Protein AF-A0A945N8D5-F1 (afdb_monomer)

pLDDT: mean 93.26, std 7.9, range [43.88, 98.88]

Nearest PDB structures (foldseek):
  5cwf-assembly4_D  TM=2.468E-01  e=4.484E+00  synthetic construct

Mean predicted aligned error: 4.13 Å

Secondary structure (DSSP, 8-state):
-HHHHHHHHHHT-S--HHHHHHHHH-TTT--TT---EEEEE----S-GGG-EEEEESS-TTTS--EEEETT-----GGGS--GGGSTTGGGSPPPGGGHHHHTS--HHHHHHHHHHHHHHSHHHHHHHHHHHHHHHHHHHHHHHHHHHHHHHHHHHTT-HHHHHHHHHHHHHHHHHHHHHHHHHHHHHHHHHHHHHT--PPPSSS----S-TTS--------

Radius of gyration: 19.06 Å; Cα contacts (8 Å, |Δi|>4): 274; chains: 1; bounding box: 50×37×54 Å

Structure (mmCIF, N/CA/C/O backbone):
data_AF-A0A945N8D5-F1
#
_entry.id   AF-A0A945N8D5-F1
#
loop_
_atom_site.group_PDB
_atom_site.id
_atom_site.type_symbol
_atom_site.label_atom_id
_atom_site.label_alt_id
_atom_site.label_comp_id
_atom_site.label_asym_id
_atom_site.label_entity_id
_atom_site.label_seq_id
_atom_site.pdbx_PDB_ins_code
_atom_site.Cartn_x
_atom_site.Cartn_y
_atom_site.Cartn_z
_atom_site.occupancy
_atom_site.B_iso_or_equiv
_atom_site.auth_seq_id
_atom_site.auth_comp_id
_atom_site.auth_asym_id
_atom_site.auth_atom_id
_atom_site.pdbx_PDB_model_num
ATOM 1 N N . PRO A 1 1 ? 4.638 20.944 -12.202 1.00 77.88 1 PRO A N 1
ATOM 2 C CA . PRO A 1 1 ? 3.661 19.841 -11.991 1.00 77.88 1 PRO A CA 1
ATOM 3 C C . PRO A 1 1 ? 2.838 19.966 -10.699 1.00 77.88 1 PRO A C 1
ATOM 5 O O . PRO A 1 1 ? 1.620 20.007 -10.785 1.00 77.88 1 PRO A O 1
ATOM 8 N N . ARG A 1 2 ? 3.475 20.071 -9.520 1.00 82.19 2 ARG A N 1
ATOM 9 C CA . ARG A 1 2 ? 2.759 20.106 -8.226 1.00 82.19 2 ARG A CA 1
ATOM 10 C C . ARG A 1 2 ? 1.808 21.300 -8.074 1.00 82.19 2 ARG A C 1
ATOM 12 O O . ARG A 1 2 ? 0.638 21.094 -7.797 1.00 82.19 2 ARG A O 1
ATOM 19 N N . SER A 1 3 ? 2.272 22.520 -8.347 1.00 87.19 3 SER A N 1
ATOM 20 C CA . SER A 1 3 ? 1.435 23.731 -8.289 1.00 87.19 3 SER A CA 1
ATOM 21 C C . SER A 1 3 ? 0.253 23.703 -9.266 1.00 87.19 3 SER A C 1
ATOM 23 O O . SER A 1 3 ? -0.825 24.187 -8.938 1.00 87.19 3 SER A O 1
ATOM 25 N N . ALA A 1 4 ? 0.436 23.107 -10.449 1.00 89.81 4 ALA A N 1
ATOM 26 C CA . ALA A 1 4 ? -0.640 22.911 -11.419 1.00 89.81 4 ALA A CA 1
ATOM 27 C C . ALA A 1 4 ? -1.687 21.912 -10.899 1.00 89.81 4 ALA A C 1
ATOM 29 O O . ALA A 1 4 ? -2.871 22.225 -10.909 1.00 89.81 4 ALA A O 1
ATOM 30 N N . MET A 1 5 ? -1.253 20.772 -10.347 1.00 90.69 5 MET A N 1
ATOM 31 C CA . MET A 1 5 ? -2.145 19.800 -9.704 1.00 90.69 5 MET A CA 1
ATOM 32 C C . MET A 1 5 ? -2.922 20.425 -8.535 1.00 90.69 5 MET A C 1
ATOM 34 O O . MET A 1 5 ? -4.120 20.209 -8.399 1.00 90.69 5 MET A O 1
ATOM 38 N N . GLU A 1 6 ? -2.270 21.235 -7.697 1.00 91.50 6 GLU A N 1
ATOM 39 C CA . GLU A 1 6 ? -2.952 21.951 -6.612 1.00 91.50 6 GLU A CA 1
ATOM 40 C C . GLU A 1 6 ? -4.026 22.913 -7.137 1.00 91.50 6 GLU A C 1
ATOM 42 O O . GLU A 1 6 ? -5.106 23.006 -6.552 1.00 91.50 6 GLU A O 1
ATOM 47 N N . ALA A 1 7 ? -3.758 23.619 -8.239 1.00 94.44 7 ALA A N 1
ATOM 48 C CA . ALA A 1 7 ? -4.735 24.496 -8.877 1.00 94.44 7 ALA A CA 1
ATOM 49 C C . ALA A 1 7 ? -5.909 23.706 -9.482 1.00 94.44 7 ALA A C 1
ATOM 51 O O . ALA A 1 7 ? -7.059 24.086 -9.267 1.00 94.44 7 ALA A O 1
ATOM 52 N N . GLU A 1 8 ? -5.633 22.588 -10.163 1.00 94.06 8 GLU A N 1
ATOM 53 C CA . GLU A 1 8 ? -6.647 21.662 -10.692 1.00 94.06 8 GLU A CA 1
ATOM 54 C C . GLU A 1 8 ? -7.554 21.135 -9.567 1.00 94.06 8 GLU A C 1
ATOM 56 O O . GLU A 1 8 ? -8.777 21.203 -9.673 1.00 94.06 8 GLU A O 1
ATOM 61 N N . LEU A 1 9 ? -6.968 20.691 -8.450 1.00 93.94 9 LEU A N 1
ATOM 62 C CA . LEU A 1 9 ? -7.703 20.202 -7.279 1.00 93.94 9 LEU A CA 1
ATOM 63 C C . LEU A 1 9 ? -8.569 21.286 -6.626 1.00 93.94 9 LEU A C 1
ATOM 65 O O . LEU A 1 9 ? -9.693 21.003 -6.212 1.00 93.94 9 LEU A O 1
ATOM 69 N N . ARG A 1 10 ? -8.073 22.528 -6.539 1.00 94.50 10 ARG A N 1
ATOM 70 C CA . ARG A 1 10 ? -8.860 23.665 -6.029 1.00 94.50 10 ARG A CA 1
ATOM 71 C C . ARG A 1 10 ? -10.027 24.002 -6.950 1.00 94.50 10 ARG A C 1
ATOM 73 O O . ARG A 1 10 ? -11.117 24.270 -6.457 1.00 94.50 10 ARG A O 1
ATOM 80 N N . ALA A 1 11 ? -9.807 23.980 -8.263 1.00 95.69 11 ALA A N 1
ATOM 81 C CA . ALA A 1 11 ? -10.846 24.250 -9.253 1.00 95.69 11 ALA A CA 1
ATOM 82 C C . ALA A 1 11 ? -11.914 23.143 -9.299 1.00 95.69 11 ALA A C 1
ATOM 84 O O . ALA A 1 11 ? -13.076 23.429 -9.566 1.00 95.69 11 ALA A O 1
ATOM 85 N N . ALA A 1 12 ? -11.535 21.898 -9.000 1.00 93.75 12 ALA A N 1
ATOM 86 C CA . ALA A 1 12 ? -12.434 20.748 -8.953 1.00 93.75 12 ALA A CA 1
ATOM 87 C C . ALA A 1 12 ? -13.235 20.627 -7.641 1.00 93.75 12 ALA A C 1
ATOM 89 O O . ALA A 1 12 ? -13.950 19.644 -7.458 1.00 93.75 12 ALA A O 1
ATOM 90 N N . ALA A 1 13 ? -13.114 21.577 -6.706 1.00 93.56 13 ALA A N 1
ATOM 91 C CA . ALA A 1 13 ? -13.857 21.527 -5.453 1.00 93.56 13 ALA A CA 1
ATOM 92 C C . ALA A 1 13 ? -15.379 21.708 -5.685 1.00 93.56 13 ALA A C 1
ATOM 94 O O . ALA A 1 13 ? -15.774 22.609 -6.427 1.00 93.56 13 ALA A O 1
ATOM 95 N N . PRO A 1 14 ? -16.249 20.926 -5.010 1.00 94.19 14 PRO A N 1
ATOM 96 C CA . PRO A 1 14 ? -15.930 19.873 -4.045 1.00 94.19 14 PRO A CA 1
ATOM 97 C C . PRO A 1 14 ? -15.433 18.583 -4.718 1.00 94.19 14 PRO A C 1
ATOM 99 O O . PRO A 1 14 ? -16.017 18.112 -5.688 1.00 94.19 14 PRO A O 1
ATOM 102 N N . ILE A 1 15 ? -14.387 17.978 -4.148 1.00 93.69 15 ILE A N 1
ATOM 103 C CA . ILE A 1 15 ? -13.793 16.729 -4.639 1.00 93.69 15 ILE A CA 1
ATOM 104 C C . ILE A 1 15 ? -14.182 15.547 -3.745 1.00 93.69 15 ILE A C 1
ATOM 106 O O . ILE A 1 15 ? -14.254 15.682 -2.521 1.00 93.69 15 ILE A O 1
ATOM 110 N N . ASP A 1 16 ? -14.417 14.383 -4.349 1.00 93.75 16 ASP A N 1
ATOM 111 C CA . ASP A 1 16 ? -14.650 13.141 -3.615 1.00 93.75 16 ASP A CA 1
ATOM 112 C C . ASP A 1 16 ? -13.348 12.360 -3.339 1.00 93.75 16 ASP A C 1
ATOM 114 O O . ASP A 1 16 ? -12.254 12.697 -3.806 1.00 93.75 16 ASP A O 1
ATOM 118 N N . LEU A 1 17 ? -13.461 11.288 -2.549 1.00 95.00 17 LEU A N 1
ATOM 119 C CA . LEU A 1 17 ? -12.327 10.435 -2.191 1.00 95.00 17 LEU A CA 1
ATOM 120 C C . LEU A 1 17 ? -11.653 9.806 -3.422 1.00 95.00 17 LEU A C 1
ATOM 122 O O . LEU A 1 17 ? -10.426 9.731 -3.481 1.00 95.00 17 LEU A O 1
ATOM 126 N N . ARG A 1 18 ? -12.441 9.359 -4.406 1.00 95.31 18 ARG A N 1
ATOM 127 C CA . ARG A 1 18 ? -11.931 8.658 -5.589 1.00 95.31 18 ARG A CA 1
ATOM 128 C C . ARG A 1 18 ? -11.116 9.603 -6.464 1.00 95.31 18 ARG A C 1
ATOM 130 O O . ARG A 1 18 ? -10.032 9.240 -6.915 1.00 95.31 18 ARG A O 1
ATOM 137 N N . ALA A 1 19 ? -11.610 10.817 -6.672 1.00 95.50 19 ALA A N 1
ATOM 138 C CA . ALA A 1 19 ? -10.920 11.857 -7.411 1.00 95.50 19 ALA A CA 1
ATOM 139 C C . ALA A 1 19 ? -9.632 12.295 -6.693 1.00 95.50 19 ALA A C 1
ATOM 141 O O . ALA A 1 19 ? -8.600 12.443 -7.349 1.00 95.50 19 ALA A O 1
ATOM 142 N N . MET A 1 20 ? -9.637 12.397 -5.358 1.00 96.62 20 MET A N 1
ATOM 143 C CA . MET A 1 20 ? -8.415 12.683 -4.596 1.00 96.62 20 MET A CA 1
ATOM 144 C C . MET A 1 20 ? -7.376 11.555 -4.713 1.00 96.62 20 MET A C 1
ATOM 146 O O . MET A 1 20 ? -6.206 11.818 -4.983 1.00 96.62 20 MET A O 1
ATOM 150 N N . MET A 1 21 ? -7.784 10.289 -4.576 1.00 97.31 21 MET A N 1
ATOM 151 C CA . MET A 1 21 ? -6.881 9.140 -4.754 1.00 97.31 21 MET A CA 1
ATOM 152 C C . MET A 1 21 ? -6.316 9.064 -6.174 1.00 97.31 21 MET A C 1
ATOM 154 O O . MET A 1 21 ? -5.128 8.785 -6.341 1.00 97.31 21 MET A O 1
ATOM 158 N N . LYS A 1 22 ? -7.123 9.391 -7.192 1.00 95.81 22 LYS A N 1
ATOM 159 C CA . LYS A 1 22 ? -6.661 9.509 -8.580 1.00 95.81 22 LYS A CA 1
ATOM 160 C C . LYS A 1 22 ? -5.603 10.604 -8.734 1.00 95.81 22 LYS A C 1
ATOM 162 O O . LYS A 1 22 ? -4.586 10.360 -9.372 1.00 95.81 22 LYS A O 1
ATOM 167 N N . ALA A 1 23 ? -5.808 11.774 -8.130 1.00 95.19 23 ALA A N 1
ATOM 168 C CA . ALA A 1 23 ? -4.837 12.864 -8.182 1.00 95.19 23 ALA A CA 1
ATOM 169 C C . ALA A 1 23 ? -3.513 12.491 -7.500 1.00 95.19 23 ALA A C 1
ATOM 171 O O . ALA A 1 23 ? -2.448 12.734 -8.058 1.00 95.19 23 ALA A O 1
ATOM 172 N N . VAL A 1 24 ? -3.564 11.831 -6.337 1.00 95.56 24 VAL A N 1
ATOM 173 C CA . VAL A 1 24 ? -2.357 11.345 -5.644 1.00 95.56 24 VAL A CA 1
ATOM 174 C C . VAL A 1 24 ? -1.648 10.240 -6.435 1.00 95.56 24 VAL A C 1
ATOM 176 O O . VAL A 1 24 ? -0.433 10.118 -6.327 1.00 95.56 24 VAL A O 1
ATOM 179 N N . ARG A 1 25 ? -2.365 9.442 -7.234 1.00 95.56 25 ARG A N 1
ATOM 180 C CA . ARG A 1 25 ? -1.815 8.400 -8.127 1.00 95.56 25 ARG A CA 1
ATOM 181 C C . ARG A 1 25 ? -1.259 8.952 -9.450 1.00 95.56 25 ARG A C 1
ATOM 183 O O . ARG A 1 25 ? -0.582 8.218 -10.163 1.00 95.56 25 ARG A O 1
ATOM 190 N N . ASP A 1 26 ? -1.520 10.215 -9.787 1.00 94.44 26 ASP A N 1
ATOM 191 C CA . ASP A 1 26 ? -1.187 10.788 -11.095 1.00 94.44 26 ASP A CA 1
ATOM 192 C C . ASP A 1 26 ? 0.335 10.734 -11.381 1.00 94.44 26 ASP A C 1
ATOM 194 O O . ASP A 1 26 ? 1.120 11.306 -10.611 1.00 94.44 26 ASP A O 1
ATOM 198 N N . PRO A 1 27 ? 0.779 10.111 -12.496 1.00 92.88 27 PRO A N 1
ATOM 199 C CA . PRO A 1 27 ? 2.197 9.981 -12.848 1.00 92.88 27 PRO A CA 1
ATOM 200 C C . PRO A 1 27 ? 2.971 11.305 -12.963 1.00 92.88 27 PRO A C 1
ATOM 202 O O . PRO A 1 27 ? 4.198 11.306 -12.846 1.00 92.88 27 PRO A O 1
ATOM 205 N N . ARG A 1 28 ? 2.287 12.449 -13.134 1.00 90.75 28 ARG A N 1
ATOM 206 C CA . ARG A 1 28 ? 2.908 13.788 -13.108 1.00 90.75 28 ARG A CA 1
ATOM 207 C C . ARG A 1 28 ? 3.559 14.100 -11.755 1.00 90.75 28 ARG A C 1
ATOM 209 O O . ARG A 1 28 ? 4.465 14.939 -11.690 1.00 90.75 28 ARG A O 1
ATOM 216 N N . ILE A 1 29 ? 3.092 13.470 -10.671 1.00 90.12 29 ILE A N 1
ATOM 217 C CA . ILE A 1 29 ? 3.576 13.690 -9.297 1.00 90.12 29 ILE A CA 1
ATOM 218 C C . ILE A 1 29 ? 3.934 12.403 -8.535 1.00 90.12 29 ILE A C 1
ATOM 220 O O . ILE A 1 29 ? 4.737 12.469 -7.600 1.00 90.12 29 ILE A O 1
ATOM 224 N N . ALA A 1 30 ? 3.382 11.252 -8.919 1.00 92.44 30 ALA A N 1
ATOM 225 C CA . ALA A 1 30 ? 3.674 9.945 -8.342 1.00 92.44 30 ALA A CA 1
ATOM 226 C C . ALA A 1 30 ? 4.871 9.310 -9.068 1.00 92.44 30 ALA A C 1
ATOM 228 O O . ALA A 1 30 ? 4.733 8.651 -10.098 1.00 92.44 30 ALA A O 1
ATOM 229 N N . LYS A 1 31 ? 6.070 9.550 -8.533 1.00 89.56 31 LYS A N 1
ATOM 230 C CA . LYS A 1 31 ? 7.358 9.135 -9.100 1.00 89.56 31 LYS A CA 1
ATOM 231 C C . LYS A 1 31 ? 8.117 8.251 -8.114 1.00 89.56 31 LYS A C 1
ATOM 233 O O . LYS A 1 31 ? 7.702 8.080 -6.971 1.00 89.56 31 LYS A O 1
ATOM 238 N N . ASP A 1 32 ? 9.277 7.747 -8.517 1.00 88.50 32 ASP A N 1
ATOM 239 C CA . ASP A 1 32 ? 10.144 6.956 -7.638 1.00 88.50 32 ASP A CA 1
ATOM 240 C C . ASP A 1 32 ? 10.575 7.695 -6.356 1.00 88.50 32 ASP A C 1
ATOM 242 O O . ASP A 1 32 ? 10.677 7.089 -5.290 1.00 88.50 32 ASP A O 1
ATOM 246 N N . SER A 1 33 ? 10.717 9.019 -6.416 1.00 85.75 33 SER A N 1
ATOM 247 C CA . SER A 1 33 ? 11.037 9.854 -5.253 1.00 85.75 33 SER A CA 1
ATOM 248 C C . SER A 1 33 ? 9.845 10.111 -4.314 1.00 85.75 33 SER A C 1
ATOM 250 O O . SER A 1 33 ? 10.030 10.594 -3.194 1.00 85.75 33 SER A O 1
ATOM 252 N N . THR A 1 34 ? 8.618 9.787 -4.734 1.00 83.50 34 THR A N 1
ATOM 253 C CA . THR A 1 34 ? 7.390 9.966 -3.949 1.00 83.50 34 THR A CA 1
ATOM 254 C C . THR A 1 34 ? 7.267 8.792 -2.978 1.00 83.50 34 THR A C 1
ATOM 256 O O . THR A 1 34 ? 6.680 7.766 -3.298 1.00 83.50 34 THR A O 1
ATOM 259 N N . GLY A 1 35 ? 7.905 8.911 -1.809 1.00 83.00 35 GLY A N 1
ATOM 260 C CA . GLY A 1 35 ? 8.064 7.817 -0.843 1.00 83.00 35 GLY A CA 1
ATOM 261 C C . GLY A 1 35 ? 6.778 7.047 -0.527 1.00 83.00 35 GLY A C 1
ATOM 262 O O . GLY A 1 35 ? 6.795 5.834 -0.664 1.00 83.00 35 GLY A O 1
ATOM 263 N N . TYR A 1 36 ? 5.686 7.735 -0.170 1.00 88.50 36 TYR A N 1
ATOM 264 C CA . TYR A 1 36 ? 4.360 7.156 0.098 1.00 88.50 36 TYR A CA 1
ATOM 265 C C . TYR A 1 36 ? 3.265 7.970 -0.598 1.00 88.50 36 TYR A C 1
ATOM 267 O O . TYR A 1 36 ? 3.371 9.195 -0.695 1.00 88.50 36 TYR A O 1
ATOM 275 N N . GLY A 1 37 ? 2.183 7.310 -1.013 1.00 93.75 37 GLY A N 1
ATOM 276 C CA . GLY A 1 37 ? 0.923 7.965 -1.372 1.00 93.75 37 GLY A CA 1
ATOM 277 C C . GLY A 1 37 ? -0.048 7.954 -0.193 1.00 93.75 37 GLY A C 1
ATOM 278 O O . GLY A 1 37 ? -0.265 6.903 0.405 1.00 93.75 37 GLY A O 1
ATOM 279 N N . GLN A 1 38 ? -0.643 9.097 0.154 1.00 96.06 38 GLN A N 1
ATOM 280 C CA . GLN A 1 38 ? -1.559 9.197 1.296 1.00 96.06 38 GLN A CA 1
ATOM 281 C C . GLN A 1 38 ? -2.771 10.075 0.981 1.00 96.06 38 GLN A C 1
ATOM 283 O O . GLN A 1 38 ? -2.622 11.172 0.447 1.00 96.06 38 GLN A O 1
ATOM 288 N N . VAL A 1 39 ? -3.967 9.610 1.353 1.00 97.44 39 VAL A N 1
ATOM 289 C CA . VAL A 1 39 ? -5.212 10.391 1.294 1.00 97.44 39 VAL A CA 1
ATOM 290 C C . VAL A 1 39 ? -5.957 10.274 2.618 1.00 97.44 39 VAL A C 1
ATOM 292 O O . VAL A 1 39 ? -6.311 9.179 3.048 1.00 97.44 39 VAL A O 1
ATOM 295 N N . ALA A 1 40 ? -6.222 11.408 3.265 1.00 96.62 40 ALA A N 1
ATOM 296 C CA . ALA A 1 40 ? -7.003 11.458 4.496 1.00 96.62 40 ALA A CA 1
ATOM 297 C C . ALA A 1 40 ? -8.486 11.717 4.192 1.00 96.62 40 ALA A C 1
ATOM 299 O O . ALA A 1 40 ? -8.839 12.724 3.581 1.00 96.62 40 ALA A O 1
ATOM 300 N N . ALA A 1 41 ? -9.361 10.829 4.660 1.00 94.00 41 ALA A N 1
ATOM 301 C CA . ALA A 1 41 ? -10.811 10.971 4.607 1.00 94.00 41 ALA A CA 1
ATOM 302 C C . ALA A 1 41 ? -11.339 11.259 6.018 1.00 94.00 41 ALA A C 1
ATOM 304 O O . ALA A 1 41 ? -11.775 10.363 6.748 1.00 94.00 41 ALA A O 1
ATOM 305 N N . LEU A 1 42 ? -11.257 12.528 6.414 1.00 93.19 42 LEU A N 1
ATOM 306 C CA . LEU A 1 42 ? -11.679 12.990 7.733 1.00 93.19 42 LEU A CA 1
ATOM 307 C C . LEU A 1 42 ? -13.169 13.333 7.706 1.00 93.19 42 LEU A C 1
ATOM 309 O O . LEU A 1 42 ? -13.623 14.110 6.867 1.00 93.19 42 LEU A O 1
ATOM 313 N N . LYS A 1 43 ? -13.937 12.754 8.628 1.00 87.56 43 LYS A N 1
ATOM 314 C CA . LYS A 1 43 ? -15.371 13.029 8.774 1.00 87.56 43 LYS A CA 1
ATOM 315 C C . LYS A 1 43 ? -15.641 13.484 10.196 1.00 87.56 43 LYS A C 1
ATOM 317 O O . LYS A 1 43 ? -15.031 12.982 11.135 1.00 87.56 43 LYS A O 1
ATOM 322 N N . ARG A 1 44 ? -16.607 14.384 10.375 1.00 88.19 44 ARG A N 1
ATOM 323 C CA . ARG A 1 44 ? -17.136 14.657 11.713 1.00 88.19 44 ARG A CA 1
ATOM 324 C C . ARG A 1 44 ? -17.833 13.390 12.210 1.00 88.19 44 ARG A C 1
ATOM 326 O O . ARG A 1 44 ? -18.777 12.920 11.584 1.00 88.19 44 ARG A O 1
ATOM 333 N N . ASN A 1 45 ? -17.343 12.825 13.302 1.00 87.38 45 ASN A N 1
ATOM 334 C CA . ASN A 1 45 ? -17.868 11.612 13.918 1.00 87.38 45 ASN A CA 1
ATOM 335 C C . ASN A 1 45 ? -17.737 11.723 15.447 1.00 87.38 45 ASN A C 1
ATOM 337 O O . ASN A 1 45 ? -17.060 12.618 15.950 1.00 87.38 45 ASN A O 1
ATOM 341 N N . ALA A 1 46 ? -18.424 10.846 16.179 1.00 88.50 46 ALA A N 1
ATOM 342 C CA . ALA A 1 46 ? -18.335 10.789 17.641 1.00 88.50 46 ALA A CA 1
ATOM 343 C C . ALA A 1 46 ? -17.078 10.050 18.141 1.00 88.50 46 ALA A C 1
ATOM 345 O O . ALA A 1 46 ? -16.737 10.163 19.314 1.00 88.50 46 ALA A O 1
ATOM 346 N N . HIS A 1 47 ? -16.398 9.311 17.257 1.00 92.25 47 HIS A N 1
ATOM 347 C CA . HIS A 1 47 ? -15.265 8.439 17.574 1.00 92.25 47 HIS A CA 1
ATOM 348 C C . HIS A 1 47 ? -14.098 8.749 16.628 1.00 92.25 47 HIS A C 1
ATOM 350 O O . HIS A 1 47 ? -14.091 8.237 15.501 1.00 92.25 47 HIS A O 1
ATOM 356 N N . PRO A 1 48 ? -13.123 9.585 17.041 1.00 93.12 48 PRO A N 1
ATOM 357 C CA . PRO A 1 48 ? -11.976 9.969 16.214 1.00 93.12 48 PRO A CA 1
ATOM 358 C C . PRO A 1 48 ? -11.193 8.786 15.628 1.00 93.12 48 PRO A C 1
ATOM 360 O O . PRO A 1 48 ? -10.590 8.923 14.562 1.00 93.12 48 PRO A O 1
ATOM 363 N N . GLU A 1 49 ? -11.253 7.621 16.275 1.00 95.56 49 GLU A N 1
ATOM 364 C CA . GLU A 1 49 ? -10.730 6.331 15.819 1.00 95.56 49 GLU A CA 1
ATOM 365 C C . GLU A 1 49 ? -11.244 5.928 14.431 1.00 95.56 49 GLU A C 1
ATOM 367 O O . GLU A 1 49 ? -10.554 5.214 13.707 1.00 95.56 49 GLU A O 1
ATOM 372 N N . LEU A 1 50 ? -12.433 6.397 14.039 1.00 96.56 50 LEU A N 1
ATOM 373 C CA . LEU A 1 50 ? -13.038 6.137 12.735 1.00 96.56 50 LEU A CA 1
ATOM 374 C C . LEU A 1 50 ? -12.528 7.059 11.624 1.00 96.56 50 LEU A C 1
ATOM 376 O O . LEU A 1 50 ? -12.909 6.863 10.469 1.00 96.56 50 LEU A O 1
ATOM 380 N N . ASN A 1 51 ? -11.682 8.051 11.906 1.00 96.44 51 ASN A N 1
ATOM 381 C CA . ASN A 1 51 ? -11.016 8.781 10.828 1.00 96.44 51 ASN A CA 1
ATOM 382 C 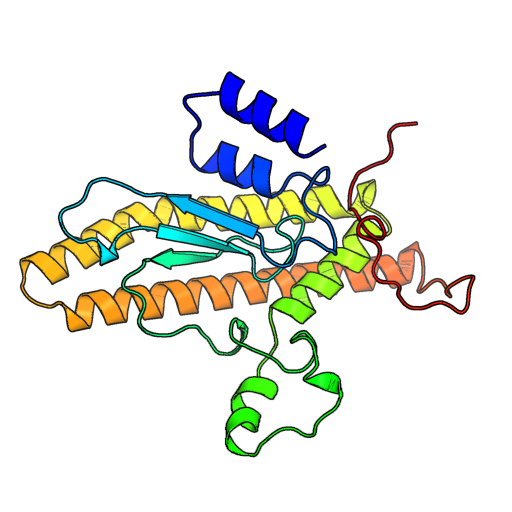C . ASN A 1 51 ? -10.150 7.823 10.006 1.00 96.44 51 ASN A C 1
ATOM 384 O O . ASN A 1 51 ? -9.592 6.870 10.544 1.00 96.44 51 ASN A O 1
ATOM 388 N N . LEU A 1 52 ? -10.085 8.045 8.695 1.00 97.31 52 LEU A N 1
ATOM 389 C CA . LEU A 1 52 ? -9.516 7.087 7.754 1.00 97.31 52 LEU A CA 1
ATOM 390 C C . LEU A 1 52 ? -8.356 7.705 6.979 1.00 97.31 52 LEU A C 1
ATOM 392 O O . LEU A 1 52 ? -8.495 8.779 6.395 1.00 97.31 52 LEU A O 1
ATOM 396 N N . LEU A 1 53 ? -7.242 6.985 6.936 1.00 97.81 53 LEU A N 1
ATOM 397 C CA . LEU A 1 53 ? -6.122 7.222 6.041 1.00 97.81 53 LEU A CA 1
ATOM 398 C C . LEU A 1 53 ? -6.073 6.102 5.004 1.00 97.81 53 LEU A C 1
ATOM 400 O O . LEU A 1 53 ? -6.127 4.927 5.341 1.00 97.81 53 LEU A O 1
ATOM 404 N N . TRP A 1 54 ? -5.941 6.470 3.742 1.00 98.50 54 TRP A N 1
ATOM 405 C CA . TRP A 1 54 ? -5.637 5.562 2.645 1.00 98.50 54 TRP A CA 1
ATOM 406 C C . TRP A 1 54 ? -4.153 5.680 2.349 1.00 98.50 54 TRP A C 1
ATOM 408 O O . TRP A 1 54 ? -3.694 6.771 2.010 1.00 98.50 54 TRP A O 1
ATOM 418 N N . ILE A 1 55 ? -3.402 4.592 2.507 1.00 97.88 55 ILE A N 1
ATOM 419 C CA . ILE A 1 55 ? -1.938 4.615 2.431 1.00 97.88 55 ILE A CA 1
ATOM 420 C C . ILE A 1 55 ? -1.460 3.619 1.382 1.00 97.88 55 ILE A C 1
ATOM 422 O O . ILE A 1 55 ? -1.728 2.424 1.479 1.00 97.88 55 ILE A O 1
ATOM 426 N N . ALA A 1 56 ? -0.721 4.120 0.400 1.00 97.25 56 ALA A N 1
ATOM 427 C CA . ALA A 1 56 ? 0.082 3.312 -0.498 1.00 97.25 56 ALA A CA 1
ATOM 428 C C . ALA A 1 56 ? 1.493 3.135 0.105 1.00 97.25 56 ALA A C 1
ATOM 430 O O . ALA A 1 56 ? 2.112 4.138 0.474 1.00 97.25 56 ALA A O 1
ATOM 431 N N . PRO A 1 57 ? 2.024 1.899 0.214 1.00 93.56 57 PRO A N 1
ATOM 432 C CA . PRO A 1 57 ? 3.315 1.610 0.862 1.00 93.56 57 PRO A CA 1
ATOM 433 C C . PRO A 1 57 ? 4.537 2.134 0.098 1.00 93.56 57 PRO A C 1
ATOM 435 O O . PRO A 1 57 ? 5.645 2.125 0.626 1.00 93.56 57 PRO A O 1
ATOM 438 N N . THR A 1 58 ? 4.353 2.577 -1.146 1.00 91.94 58 THR A N 1
ATOM 439 C CA . THR A 1 58 ? 5.346 3.362 -1.874 1.00 91.94 58 THR A CA 1
ATOM 440 C C . THR A 1 58 ? 4.647 4.418 -2.743 1.00 91.94 58 THR A C 1
ATOM 442 O O . THR A 1 58 ? 3.535 4.837 -2.410 1.00 91.94 58 THR A O 1
ATOM 445 N N . SER A 1 59 ? 5.254 4.838 -3.858 1.00 93.00 59 SER A N 1
ATOM 446 C CA . SER A 1 59 ? 4.575 5.618 -4.889 1.00 93.00 59 SER A CA 1
ATOM 447 C C . SER A 1 59 ? 3.232 4.978 -5.229 1.00 93.00 59 SER A C 1
ATOM 449 O O . SER A 1 59 ? 3.140 3.802 -5.589 1.00 93.00 59 SER A O 1
ATOM 451 N N . SER A 1 60 ? 2.182 5.781 -5.117 1.00 96.19 60 SER A N 1
ATOM 452 C CA . SER A 1 60 ? 0.805 5.400 -5.413 1.00 96.19 60 SER A CA 1
ATOM 453 C C . SER A 1 60 ? 0.613 4.988 -6.862 1.00 96.19 60 SER A C 1
ATOM 455 O O . SER A 1 60 ? -0.413 4.403 -7.137 1.00 96.19 60 SER A O 1
ATOM 457 N N . VAL A 1 61 ? 1.545 5.241 -7.788 1.00 96.00 61 VAL A N 1
ATOM 458 C CA . VAL A 1 61 ? 1.370 4.901 -9.211 1.00 96.00 61 VAL A CA 1
ATOM 459 C C . VAL A 1 61 ? 1.143 3.400 -9.444 1.00 96.00 61 VAL A C 1
ATOM 461 O O . VAL A 1 61 ? 0.280 3.024 -10.232 1.00 96.00 61 VAL A O 1
ATOM 464 N N . THR A 1 62 ? 1.826 2.541 -8.683 1.00 96.94 62 THR A N 1
ATOM 465 C CA . THR A 1 62 ? 1.774 1.072 -8.817 1.00 96.94 62 THR A CA 1
ATOM 466 C C . THR A 1 62 ? 1.513 0.340 -7.501 1.00 96.94 62 THR A C 1
ATOM 468 O O . THR A 1 62 ? 1.551 -0.885 -7.461 1.00 96.94 62 THR A O 1
ATOM 471 N N . ALA A 1 63 ? 1.210 1.059 -6.420 1.00 97.69 63 ALA A N 1
ATOM 472 C CA . ALA A 1 63 ? 0.868 0.467 -5.130 1.00 97.69 63 ALA A CA 1
ATOM 473 C C . ALA A 1 63 ? -0.609 0.721 -4.776 1.00 97.69 63 ALA A C 1
ATOM 475 O O . ALA A 1 63 ? -1.112 1.810 -5.067 1.00 97.69 63 ALA A O 1
ATOM 476 N N . PRO A 1 64 ? -1.328 -0.242 -4.167 1.00 98.19 64 PRO A N 1
ATOM 477 C CA . PRO A 1 64 ? -2.703 -0.047 -3.730 1.00 98.19 64 PRO A CA 1
ATOM 478 C C . PRO A 1 64 ? -2.748 0.862 -2.508 1.00 98.19 64 PRO A C 1
ATOM 480 O O . PRO A 1 64 ? -1.884 0.791 -1.632 1.00 98.19 64 PRO A O 1
ATOM 483 N N . PHE A 1 65 ? -3.803 1.655 -2.403 1.00 98.62 65 PHE A N 1
ATOM 484 C CA . PHE A 1 65 ? -4.143 2.334 -1.166 1.00 98.62 65 PHE A CA 1
ATOM 485 C C . PHE A 1 65 ? -4.837 1.372 -0.195 1.00 98.62 65 PHE A C 1
ATOM 487 O O . PHE A 1 65 ? -5.959 0.923 -0.431 1.00 98.62 65 PHE A O 1
ATOM 494 N N . ILE A 1 66 ? -4.185 1.092 0.931 1.00 98.50 66 ILE A N 1
ATOM 495 C CA . ILE A 1 66 ? -4.736 0.281 2.017 1.00 98.50 66 ILE A CA 1
ATOM 496 C C . ILE A 1 66 ? -5.413 1.200 3.051 1.00 98.50 66 ILE A C 1
ATOM 498 O O . ILE A 1 66 ? -4.826 2.219 3.432 1.00 98.50 66 ILE A O 1
ATOM 502 N N . PRO A 1 67 ? -6.640 0.884 3.503 1.00 98.38 67 PRO A N 1
ATOM 503 C CA . PRO A 1 67 ? -7.354 1.672 4.497 1.00 98.38 67 PRO A CA 1
ATOM 504 C C . PRO A 1 67 ? -6.811 1.408 5.906 1.00 98.38 67 PRO A C 1
ATOM 506 O O . PRO A 1 67 ? -6.827 0.281 6.397 1.00 98.38 67 PRO A O 1
ATOM 509 N N . TYR A 1 68 ? -6.412 2.476 6.586 1.00 98.25 68 TYR A N 1
ATOM 510 C CA . TYR A 1 68 ? -6.026 2.501 7.992 1.00 98.25 68 TYR A CA 1
ATOM 511 C C . TYR A 1 68 ? -6.904 3.491 8.739 1.00 98.25 68 TYR A C 1
ATOM 513 O O . TYR A 1 68 ? -6.811 4.708 8.559 1.00 98.25 68 TYR A O 1
ATOM 521 N N . ARG A 1 69 ? -7.783 2.970 9.592 1.00 97.69 69 ARG A N 1
ATOM 522 C CA . ARG A 1 69 ? -8.510 3.811 10.544 1.00 97.69 69 ARG A CA 1
ATOM 523 C C . ARG A 1 69 ? -7.554 4.242 11.656 1.00 97.69 69 ARG A C 1
ATOM 525 O O . ARG A 1 69 ? -6.683 3.471 12.043 1.00 97.69 69 ARG A O 1
ATOM 532 N N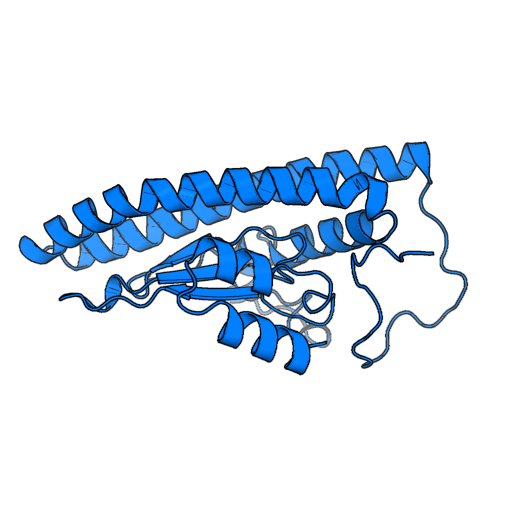 . ILE A 1 70 ? -7.721 5.448 12.194 1.00 96.69 70 ILE A N 1
ATOM 533 C CA . ILE A 1 70 ? -6.839 5.975 13.252 1.00 96.69 70 ILE A CA 1
ATOM 534 C C . ILE A 1 70 ? -6.851 5.082 14.505 1.00 96.69 70 ILE A C 1
ATOM 536 O O . ILE A 1 70 ? -5.863 5.027 15.226 1.00 96.69 70 ILE A O 1
ATOM 540 N N . GLY A 1 71 ? -7.938 4.340 14.741 1.00 97.12 71 GLY A N 1
ATOM 541 C CA . GLY A 1 71 ? -8.049 3.383 15.844 1.00 97.12 71 GLY A CA 1
ATOM 542 C C . GLY A 1 71 ? -7.238 2.088 15.706 1.00 97.12 71 GLY A C 1
ATOM 543 O O . GLY A 1 71 ? -7.242 1.298 16.648 1.00 97.12 71 GLY A O 1
ATOM 544 N N . VAL A 1 72 ? -6.566 1.836 14.577 1.00 98.12 72 VAL A N 1
ATOM 545 C CA . VAL A 1 72 ? -5.687 0.665 14.397 1.00 98.12 72 VAL A CA 1
ATOM 546 C C . VAL A 1 72 ? -4.564 0.673 15.444 1.00 98.12 72 VAL A C 1
ATOM 548 O O . VAL A 1 72 ? -3.969 1.713 15.711 1.00 98.12 72 VAL A O 1
ATOM 551 N N . GLN A 1 73 ? -4.267 -0.486 16.035 1.00 98.25 73 GLN A N 1
ATOM 552 C CA . GLN A 1 73 ? -3.294 -0.629 17.129 1.00 98.25 73 GLN A CA 1
ATOM 553 C C . GLN A 1 73 ? -1.916 -1.118 16.668 1.00 98.25 73 GLN A C 1
ATOM 555 O O . GLN A 1 73 ? -0.931 -0.953 17.384 1.00 98.25 73 GLN A O 1
ATOM 560 N N . SER A 1 74 ? -1.818 -1.701 15.473 1.00 96.62 74 SER A N 1
ATOM 561 C CA . SER A 1 74 ? -0.552 -2.182 14.916 1.00 96.62 74 SER A CA 1
ATOM 562 C C . SER A 1 74 ? -0.576 -2.209 13.393 1.00 96.62 74 SER A C 1
ATOM 564 O O . SER A 1 74 ? -1.624 -2.422 12.785 1.00 96.62 74 SER A O 1
ATOM 566 N N . ILE A 1 75 ? 0.595 -2.064 12.776 1.00 95.31 75 ILE A N 1
ATOM 567 C CA . ILE A 1 75 ? 0.782 -2.231 11.332 1.00 95.31 75 ILE A CA 1
ATOM 568 C C . ILE A 1 75 ? 1.355 -3.623 11.073 1.00 95.31 75 ILE A C 1
ATOM 570 O O . ILE A 1 75 ? 2.271 -4.054 11.769 1.00 95.31 75 ILE A O 1
ATOM 574 N N . ALA A 1 76 ? 0.819 -4.322 10.070 1.00 95.56 76 ALA A N 1
ATOM 575 C CA . ALA A 1 76 ? 1.338 -5.625 9.671 1.00 95.56 76 ALA A CA 1
ATOM 576 C C . ALA A 1 76 ? 2.836 -5.517 9.297 1.00 95.56 76 ALA A C 1
ATOM 578 O O . ALA A 1 76 ? 3.202 -4.563 8.603 1.00 95.56 76 ALA A O 1
ATOM 579 N N . PRO A 1 77 ? 3.705 -6.466 9.698 1.00 94.94 77 PRO A N 1
ATOM 580 C CA . PRO A 1 77 ? 5.157 -6.360 9.496 1.00 94.94 77 PRO A CA 1
ATOM 581 C C . PRO A 1 77 ? 5.593 -6.121 8.041 1.00 94.94 77 PRO A C 1
ATOM 583 O O . PRO A 1 77 ? 6.561 -5.403 7.795 1.00 94.94 77 PRO A O 1
ATOM 586 N N . GLN A 1 78 ? 4.830 -6.631 7.068 1.00 95.31 78 GLN A N 1
ATOM 587 C CA . GLN A 1 78 ? 5.051 -6.430 5.629 1.00 95.31 78 GLN A CA 1
ATOM 588 C C . GLN A 1 78 ? 4.928 -4.958 5.197 1.00 95.31 78 GLN A C 1
ATOM 590 O O . GLN A 1 78 ? 5.465 -4.552 4.166 1.00 95.31 78 GLN A O 1
ATOM 595 N N . PHE A 1 79 ? 4.198 -4.155 5.969 1.00 94.62 79 PHE A N 1
ATOM 596 C CA . PHE A 1 79 ? 3.953 -2.724 5.757 1.00 94.62 79 PHE A CA 1
ATOM 597 C C . PHE A 1 79 ? 4.695 -1.852 6.784 1.00 94.62 79 PHE A C 1
ATOM 599 O O . PHE A 1 79 ? 4.569 -0.630 6.764 1.00 94.62 79 PHE A O 1
ATOM 606 N N . GLY A 1 80 ? 5.456 -2.478 7.688 1.00 90.31 80 GLY A N 1
ATOM 607 C CA . GLY A 1 80 ? 6.282 -1.815 8.687 1.00 90.31 80 GLY A CA 1
ATOM 608 C C . GLY A 1 80 ? 7.644 -1.365 8.148 1.00 90.31 80 GLY A C 1
ATOM 609 O O . GLY A 1 80 ? 7.914 -1.357 6.947 1.00 90.31 80 GLY A O 1
ATOM 610 N N . LYS A 1 81 ? 8.533 -0.984 9.068 1.00 89.50 81 LYS A N 1
ATOM 611 C CA . LYS A 1 81 ? 9.886 -0.500 8.762 1.00 89.50 81 LYS A CA 1
ATOM 612 C C . LYS A 1 81 ? 10.813 -1.655 8.355 1.00 89.50 81 LYS A C 1
ATOM 614 O O . LYS A 1 81 ? 11.120 -2.501 9.181 1.00 89.50 81 LYS A O 1
ATOM 619 N N . HIS A 1 82 ? 11.343 -1.647 7.139 1.00 90.94 82 HIS A N 1
ATOM 620 C CA . HIS A 1 82 ? 12.391 -2.590 6.710 1.00 90.94 82 HIS A CA 1
ATOM 621 C C . HIS A 1 82 ? 13.716 -1.868 6.472 1.00 90.94 82 HIS A C 1
ATOM 623 O O . HIS A 1 82 ? 13.730 -0.690 6.086 1.00 90.94 82 HIS A O 1
ATOM 629 N N . ARG A 1 83 ? 14.839 -2.563 6.680 1.00 86.12 83 ARG A N 1
ATOM 630 C CA . ARG A 1 83 ? 16.190 -1.995 6.550 1.00 86.12 83 ARG A CA 1
ATOM 631 C C . ARG A 1 83 ? 16.440 -1.449 5.147 1.00 86.12 83 ARG A C 1
ATOM 633 O O . ARG A 1 83 ? 16.875 -0.309 5.003 1.00 86.12 83 ARG A O 1
ATOM 640 N N . TYR A 1 84 ? 16.135 -2.234 4.112 1.00 67.31 84 TYR A N 1
ATOM 641 C CA . TYR A 1 84 ? 16.571 -1.959 2.735 1.00 67.31 84 TYR A CA 1
ATOM 642 C C . TYR A 1 84 ? 15.986 -0.692 2.085 1.00 67.31 84 TYR A C 1
ATOM 644 O O . TYR A 1 84 ? 16.516 -0.262 1.066 1.00 67.31 84 TYR A O 1
ATOM 652 N N . LEU A 1 85 ? 14.958 -0.057 2.667 1.00 68.25 85 LEU A N 1
ATOM 653 C CA . LEU A 1 85 ? 14.445 1.254 2.221 1.00 68.25 85 LEU A CA 1
ATOM 654 C C . LEU A 1 85 ? 14.381 2.304 3.341 1.00 68.25 85 LEU A C 1
ATOM 656 O O . LEU A 1 85 ? 13.799 3.373 3.153 1.00 68.25 85 LEU A O 1
ATOM 660 N N . THR A 1 86 ? 14.999 2.048 4.494 1.00 78.19 86 THR A N 1
ATOM 661 C CA . THR A 1 86 ? 15.157 3.080 5.520 1.00 78.19 86 THR A CA 1
ATOM 662 C C . THR A 1 86 ? 16.508 3.766 5.342 1.00 78.19 86 THR A C 1
ATOM 664 O O . THR A 1 86 ? 17.564 3.131 5.369 1.00 78.19 86 THR A O 1
ATOM 667 N N . LYS A 1 87 ? 16.484 5.093 5.173 1.00 81.19 87 LYS A N 1
ATOM 668 C CA . LYS A 1 87 ? 17.688 5.906 4.968 1.00 81.19 87 LYS A CA 1
ATOM 669 C C . LYS A 1 87 ? 18.723 5.648 6.070 1.00 81.19 87 LYS A C 1
ATOM 671 O O . LYS A 1 87 ? 18.440 5.852 7.244 1.00 81.19 87 LYS A O 1
ATOM 676 N N . GLY A 1 88 ? 19.927 5.248 5.664 1.00 84.56 88 GLY A N 1
ATOM 677 C CA . GLY A 1 88 ? 21.063 5.000 6.558 1.00 84.56 88 GLY A CA 1
ATOM 678 C C . GLY A 1 88 ? 21.142 3.583 7.133 1.00 84.56 88 GLY A C 1
ATOM 679 O O . GLY A 1 88 ? 22.238 3.141 7.463 1.00 84.56 88 GLY A O 1
ATOM 680 N N . GLU A 1 89 ? 20.044 2.823 7.167 1.00 86.62 89 GLU A N 1
ATOM 681 C CA . GLU A 1 89 ? 20.037 1.483 7.783 1.00 86.62 89 GLU A CA 1
ATOM 682 C C . GLU A 1 89 ? 20.826 0.451 6.960 1.00 86.62 89 GLU A C 1
ATOM 684 O O . GLU A 1 89 ? 21.287 -0.565 7.478 1.00 86.62 89 GLU A O 1
ATOM 689 N N . ALA A 1 90 ? 21.054 0.713 5.670 1.00 84.12 90 ALA A N 1
ATOM 690 C CA . ALA A 1 90 ? 21.889 -0.141 4.829 1.00 84.12 90 ALA A CA 1
ATOM 691 C C . ALA A 1 90 ? 23.349 -0.243 5.326 1.00 84.12 90 ALA A C 1
ATOM 693 O O . ALA A 1 90 ? 24.003 -1.238 5.024 1.00 84.12 90 ALA A O 1
ATOM 694 N N . ALA A 1 91 ? 23.843 0.717 6.120 1.00 88.31 91 ALA A N 1
ATOM 695 C CA . ALA A 1 91 ? 25.228 0.750 6.601 1.00 88.31 91 ALA A CA 1
ATOM 696 C C . ALA A 1 91 ? 25.508 -0.125 7.843 1.00 88.31 91 ALA A C 1
ATOM 698 O O . ALA A 1 91 ? 26.670 -0.400 8.131 1.00 88.31 91 ALA A O 1
ATOM 699 N N . GLY A 1 92 ? 24.478 -0.548 8.587 1.00 88.31 92 GLY A N 1
ATOM 700 C CA . GLY A 1 92 ? 24.618 -1.366 9.802 1.00 88.31 92 GLY A CA 1
ATOM 701 C C . GLY A 1 92 ? 24.210 -2.826 9.598 1.00 88.31 92 GLY A C 1
ATOM 702 O O . GLY A 1 92 ? 23.623 -3.164 8.580 1.00 88.31 92 GLY A O 1
ATOM 703 N N . PHE A 1 93 ? 24.481 -3.705 10.563 1.00 91.06 93 PHE A N 1
ATOM 704 C CA . PHE A 1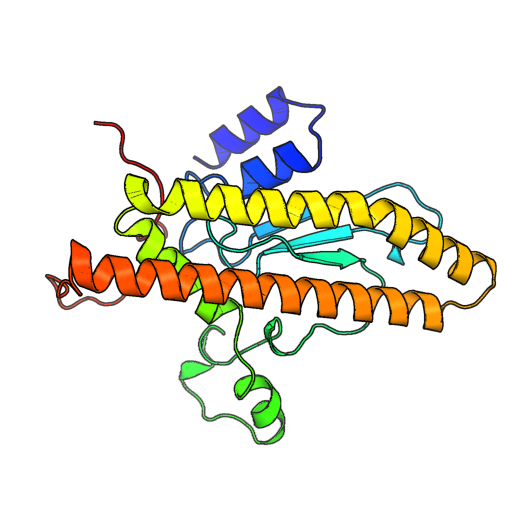 93 ? 23.892 -5.051 10.590 1.00 91.06 93 PHE A CA 1
ATOM 705 C C . PHE A 1 93 ? 22.554 -5.042 11.334 1.00 91.06 93 PHE A C 1
ATOM 707 O O . PHE A 1 93 ? 22.302 -4.173 12.167 1.00 91.06 93 PHE A O 1
ATOM 714 N N . LEU A 1 94 ? 21.686 -6.002 11.011 1.00 91.31 94 LEU A N 1
ATOM 715 C CA . LEU A 1 94 ? 20.379 -6.128 11.649 1.00 91.31 94 LEU A CA 1
ATOM 716 C C . LEU A 1 94 ? 20.537 -6.541 13.121 1.00 91.31 94 LEU A C 1
ATOM 718 O O . LEU A 1 94 ? 21.352 -7.408 13.432 1.00 91.31 94 LEU A O 1
ATOM 722 N N . LEU A 1 95 ? 19.749 -5.936 14.011 1.00 93.38 95 LEU A N 1
ATOM 723 C CA . LEU A 1 95 ? 19.651 -6.357 15.412 1.00 93.38 95 LEU A CA 1
ATOM 724 C C . LEU A 1 95 ? 18.730 -7.579 15.541 1.00 93.38 95 LEU A C 1
ATOM 726 O O . LEU A 1 95 ? 17.768 -7.697 14.784 1.00 93.38 95 LEU A O 1
ATOM 730 N N . GLU A 1 96 ? 18.995 -8.449 16.519 1.00 96.12 96 GLU A N 1
ATOM 731 C CA . GLU A 1 96 ? 18.295 -9.732 16.697 1.00 96.12 96 GLU A CA 1
ATOM 732 C C . GLU A 1 96 ? 16.765 -9.584 16.735 1.00 96.12 96 GLU A C 1
ATOM 734 O O . GLU A 1 96 ? 16.070 -10.258 15.979 1.00 96.12 96 GLU A O 1
ATOM 739 N N . ASP A 1 97 ? 16.231 -8.632 17.503 1.00 93.81 97 ASP A N 1
ATOM 740 C CA . ASP A 1 97 ? 14.778 -8.417 17.614 1.00 93.81 97 ASP A CA 1
ATOM 741 C C . ASP A 1 97 ? 14.112 -7.998 16.291 1.00 93.81 97 ASP A C 1
ATOM 743 O O . ASP A 1 97 ? 12.924 -8.240 16.072 1.00 93.81 97 ASP A O 1
ATOM 747 N N . TRP A 1 98 ? 14.871 -7.394 15.372 1.00 93.25 98 TRP A N 1
ATOM 748 C CA . TRP A 1 98 ? 14.360 -6.948 14.075 1.00 93.25 98 TRP A CA 1
ATOM 749 C C . TRP A 1 98 ? 14.361 -8.058 13.018 1.00 93.25 98 TRP A C 1
ATOM 751 O O . TRP A 1 98 ? 13.781 -7.867 11.947 1.00 93.25 98 TRP A O 1
ATOM 761 N N . GLN A 1 99 ? 14.949 -9.227 13.309 1.00 93.50 99 GLN A N 1
ATOM 762 C CA . GLN A 1 99 ? 15.056 -10.337 12.356 1.00 93.50 99 GLN A CA 1
ATOM 763 C C . GLN A 1 99 ? 13.703 -10.811 11.836 1.00 93.50 99 GLN A C 1
ATOM 765 O O . GLN A 1 99 ? 13.564 -11.069 10.644 1.00 93.50 99 GLN A O 1
ATOM 770 N N . ILE A 1 100 ? 12.686 -10.879 12.701 1.00 93.38 100 ILE A N 1
ATOM 771 C CA . ILE A 1 100 ? 11.366 -11.373 12.304 1.00 93.38 100 ILE A CA 1
ATOM 772 C C . ILE A 1 100 ? 10.654 -10.393 11.375 1.00 93.38 100 ILE A C 1
ATOM 774 O O . ILE A 1 100 ? 9.988 -10.815 10.433 1.00 93.38 100 ILE A O 1
ATOM 778 N N . GLN A 1 101 ? 10.827 -9.089 11.604 1.00 93.06 101 GLN A N 1
ATOM 779 C CA . GLN A 1 101 ? 10.260 -8.064 10.740 1.00 93.06 101 GLN A CA 1
ATOM 780 C C . GLN A 1 101 ? 10.958 -8.072 9.384 1.00 93.06 101 GLN A C 1
ATOM 782 O O . GLN A 1 101 ? 10.276 -8.170 8.368 1.00 93.06 101 GLN A O 1
ATOM 787 N N . GLU A 1 102 ? 12.292 -8.059 9.376 1.00 92.50 102 GLU A N 1
ATOM 788 C CA . GLU A 1 102 ? 13.098 -8.073 8.150 1.00 92.50 102 GLU A CA 1
ATOM 789 C C . GLU A 1 102 ? 12.893 -9.352 7.321 1.00 92.50 102 GLU A C 1
ATOM 791 O O . GLU A 1 102 ? 12.964 -9.314 6.097 1.00 92.50 102 GLU A O 1
ATOM 796 N N . ALA A 1 103 ? 12.598 -10.485 7.968 1.00 94.00 103 ALA A N 1
ATOM 797 C CA . ALA A 1 103 ? 12.300 -11.744 7.287 1.00 94.00 103 ALA A CA 1
ATOM 798 C C . ALA A 1 103 ? 10.940 -11.746 6.568 1.00 94.00 103 ALA A C 1
ATOM 800 O O . ALA A 1 103 ? 10.706 -12.596 5.706 1.00 94.00 103 ALA A O 1
ATOM 801 N N . THR A 1 104 ? 10.023 -10.837 6.916 1.00 95.19 104 THR A N 1
ATOM 802 C CA . THR A 1 104 ? 8.731 -10.751 6.227 1.00 95.19 104 THR A CA 1
ATOM 803 C C . THR A 1 104 ? 8.880 -10.190 4.817 1.00 95.19 104 THR A C 1
ATOM 805 O O . THR A 1 104 ? 9.808 -9.447 4.506 1.00 95.19 104 THR A O 1
ATOM 808 N N . GLU A 1 105 ? 7.937 -10.521 3.937 1.00 95.25 105 GLU A N 1
ATOM 809 C CA . GLU A 1 105 ? 7.902 -9.900 2.620 1.00 95.25 105 GL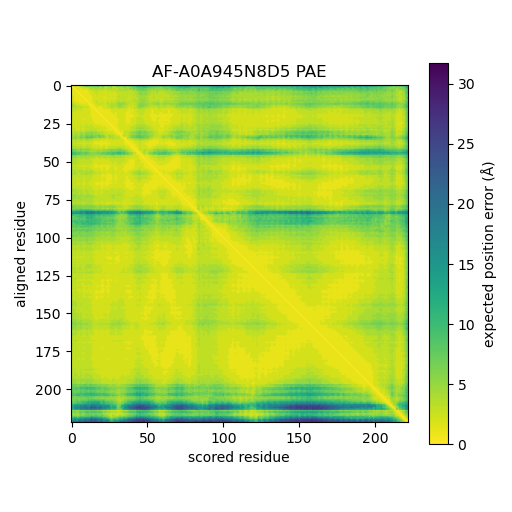U A CA 1
ATOM 810 C C . GLU A 1 105 ? 7.628 -8.396 2.745 1.00 95.25 105 GLU A C 1
ATOM 812 O O . GLU A 1 105 ? 6.561 -7.977 3.194 1.00 95.25 105 GLU A O 1
ATOM 817 N N . PHE A 1 106 ? 8.580 -7.574 2.312 1.00 94.62 106 PHE A N 1
ATOM 818 C CA . PHE A 1 106 ? 8.425 -6.131 2.374 1.00 94.62 106 PHE A CA 1
ATOM 819 C C . PHE A 1 106 ? 7.599 -5.579 1.207 1.00 94.62 106 PHE A C 1
ATOM 821 O O . PHE A 1 106 ? 8.070 -5.517 0.067 1.00 94.62 106 PHE A O 1
ATOM 828 N N . SER A 1 107 ? 6.407 -5.061 1.511 1.00 95.62 107 SER A N 1
ATOM 829 C CA . SER A 1 107 ? 5.502 -4.451 0.527 1.00 95.62 107 SER A CA 1
ATOM 830 C C . SER A 1 107 ? 6.160 -3.322 -0.271 1.00 95.62 107 SER A C 1
ATOM 832 O O . SER A 1 107 ? 5.992 -3.256 -1.489 1.00 95.62 107 SER A O 1
ATOM 834 N N . GLY A 1 108 ? 6.969 -2.474 0.374 1.00 93.50 108 GLY A N 1
ATOM 835 C CA . GLY A 1 108 ? 7.687 -1.391 -0.296 1.00 93.50 108 GLY A CA 1
ATOM 836 C C . GLY A 1 108 ? 8.591 -1.906 -1.417 1.00 93.50 108 GLY A C 1
ATOM 837 O O . GLY A 1 108 ? 8.570 -1.366 -2.520 1.00 93.50 108 GLY A O 1
ATOM 838 N N . ARG A 1 109 ? 9.324 -3.004 -1.185 1.00 93.38 109 ARG A N 1
ATOM 839 C CA . ARG A 1 109 ? 10.169 -3.632 -2.211 1.00 93.38 109 ARG A CA 1
ATOM 840 C C . ARG A 1 109 ? 9.335 -4.246 -3.334 1.00 93.38 109 ARG A C 1
ATOM 842 O O . ARG A 1 109 ? 9.666 -4.031 -4.498 1.00 93.38 109 ARG A O 1
ATOM 849 N N . THR A 1 110 ? 8.270 -4.976 -3.006 1.00 96.56 110 THR A N 1
ATOM 850 C CA . THR A 1 110 ? 7.384 -5.601 -4.002 1.00 96.56 110 THR A CA 1
ATOM 851 C C . THR A 1 110 ? 6.798 -4.553 -4.948 1.00 96.56 110 THR A C 1
ATOM 853 O O . THR A 1 110 ? 6.948 -4.656 -6.166 1.00 96.56 110 THR A O 1
ATOM 856 N N . PHE A 1 111 ? 6.227 -3.476 -4.408 1.00 96.94 111 PHE A N 1
ATOM 857 C CA . PHE A 1 111 ? 5.628 -2.427 -5.233 1.00 96.94 111 PHE A CA 1
ATOM 858 C C . PHE A 1 111 ? 6.659 -1.536 -5.941 1.00 96.94 111 PHE A C 1
ATOM 860 O O . PHE A 1 111 ? 6.379 -1.053 -7.036 1.00 96.94 111 PHE A O 1
ATOM 867 N N . LYS A 1 112 ? 7.876 -1.372 -5.399 1.00 94.50 112 LYS A N 1
ATOM 868 C CA . LYS A 1 112 ? 8.989 -0.740 -6.132 1.00 94.50 112 LYS A CA 1
ATOM 869 C C . LYS A 1 112 ? 9.411 -1.557 -7.350 1.00 94.50 112 LYS A C 1
ATOM 871 O O . LYS A 1 112 ? 9.568 -0.988 -8.424 1.00 94.50 112 LYS A O 1
ATOM 876 N N . ARG A 1 113 ? 9.539 -2.882 -7.217 1.00 96.50 113 ARG A N 1
ATOM 877 C CA . ARG A 1 113 ? 9.825 -3.764 -8.362 1.00 96.50 113 ARG A CA 1
ATOM 878 C C . ARG A 1 113 ? 8.726 -3.664 -9.417 1.00 96.50 113 ARG A C 1
ATOM 880 O O . ARG A 1 113 ? 9.036 -3.463 -10.587 1.00 96.50 113 ARG A O 1
ATOM 887 N N . LEU A 1 114 ? 7.460 -3.724 -8.993 1.00 97.88 114 LEU A N 1
ATOM 888 C CA . LEU A 1 114 ? 6.320 -3.555 -9.897 1.00 97.88 114 LEU A CA 1
ATOM 889 C C . LEU A 1 114 ? 6.379 -2.204 -10.618 1.00 97.88 114 LEU A C 1
ATOM 891 O O . LEU A 1 114 ? 6.198 -2.153 -11.830 1.00 97.88 114 LEU A O 1
ATOM 895 N N . MET A 1 115 ? 6.687 -1.120 -9.900 1.00 96.38 115 MET A N 1
ATOM 896 C CA . MET A 1 115 ? 6.875 0.205 -10.490 1.00 96.38 115 MET A CA 1
ATOM 897 C C . MET A 1 115 ? 7.961 0.218 -11.564 1.00 96.38 115 MET A C 1
ATOM 899 O O . MET A 1 115 ? 7.715 0.755 -12.635 1.00 96.38 115 MET A O 1
ATOM 903 N N . TYR A 1 116 ? 9.138 -0.354 -11.305 1.00 95.50 116 TYR A N 1
ATOM 904 C CA . TYR A 1 116 ? 10.241 -0.315 -12.267 1.00 95.50 116 TYR A CA 1
ATOM 905 C C . TYR A 1 116 ? 9.915 -1.074 -13.549 1.00 95.50 116 TYR A C 1
ATOM 907 O O . TYR A 1 116 ? 10.097 -0.518 -14.627 1.00 95.50 116 TYR A O 1
ATOM 915 N N . PHE A 1 117 ? 9.335 -2.271 -13.447 1.00 96.88 117 PHE A N 1
ATOM 916 C CA . PHE A 1 117 ? 8.873 -2.992 -14.633 1.00 96.88 117 PHE A CA 1
ATOM 917 C C . PHE A 1 117 ? 7.751 -2.256 -15.372 1.00 96.88 117 PHE A C 1
ATOM 919 O O . PHE A 1 117 ? 7.766 -2.164 -16.595 1.00 96.88 117 PHE A O 1
ATOM 926 N N . THR A 1 118 ? 6.794 -1.689 -14.634 1.00 96.88 118 THR A N 1
ATOM 927 C CA . THR A 1 118 ? 5.672 -0.956 -15.236 1.00 96.88 118 THR A CA 1
ATOM 928 C C . THR A 1 118 ? 6.152 0.307 -15.948 1.00 96.88 118 THR A C 1
ATOM 930 O O . THR A 1 118 ? 5.709 0.590 -17.053 1.00 96.88 118 THR A O 1
ATOM 933 N N . CYS A 1 119 ? 7.057 1.076 -15.338 1.00 94.81 119 CYS A N 1
ATOM 934 C CA . CYS A 1 119 ? 7.521 2.346 -15.892 1.00 94.81 119 CYS A CA 1
ATOM 935 C C . CYS A 1 119 ? 8.570 2.186 -17.008 1.00 94.81 119 CYS A C 1
ATOM 937 O O . CYS A 1 119 ? 8.834 3.177 -17.684 1.00 94.81 119 CYS A O 1
ATOM 939 N N . ASP A 1 120 ? 9.167 1.003 -17.209 1.00 94.25 120 ASP A N 1
ATOM 940 C CA . ASP A 1 120 ? 10.039 0.737 -18.371 1.00 94.25 120 ASP A CA 1
ATOM 941 C C . ASP A 1 120 ? 9.223 0.704 -19.677 1.00 94.25 120 ASP A C 1
ATOM 943 O O . ASP A 1 120 ? 9.648 1.238 -20.700 1.00 94.25 120 ASP A O 1
ATOM 947 N N . HIS A 1 121 ? 7.991 0.182 -19.607 1.00 94.81 121 HIS A N 1
ATOM 948 C CA . HIS A 1 121 ? 7.029 0.146 -20.714 1.00 94.81 121 HIS A CA 1
ATOM 949 C C . HIS A 1 121 ? 5.625 0.589 -20.251 1.00 94.81 121 HIS A C 1
ATOM 951 O O . HIS A 1 121 ? 4.691 -0.220 -20.198 1.00 94.81 121 HIS A O 1
ATOM 957 N N . PRO A 1 122 ? 5.438 1.879 -19.907 1.00 95.56 122 PRO A N 1
ATOM 958 C CA . PRO A 1 122 ? 4.223 2.353 -19.247 1.00 95.56 122 PRO A CA 1
ATOM 959 C C . PRO A 1 122 ? 2.989 2.263 -20.143 1.00 95.56 122 PRO A C 1
ATOM 961 O O . PRO A 1 122 ? 1.906 1.989 -19.643 1.00 95.56 122 PRO A O 1
ATOM 964 N N . GLU A 1 123 ? 3.135 2.421 -21.458 1.00 95.50 123 GLU A N 1
ATOM 965 C CA . GLU A 1 123 ? 2.028 2.246 -22.408 1.00 95.50 123 GLU A CA 1
ATOM 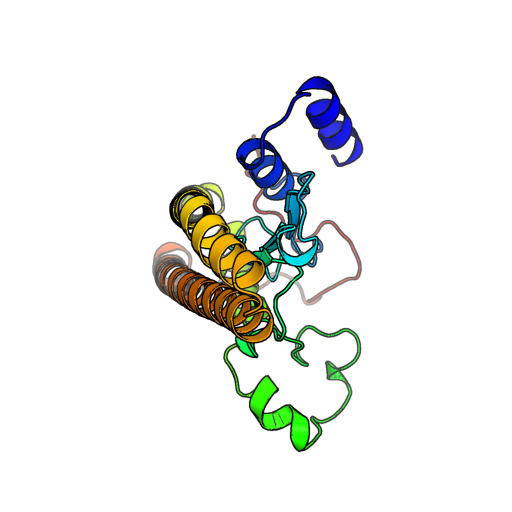966 C C . GLU A 1 123 ? 1.473 0.817 -22.406 1.00 95.50 123 GLU A C 1
ATOM 968 O O . GLU A 1 123 ? 0.272 0.622 -22.577 1.00 95.50 123 GLU A O 1
ATOM 973 N N . GLN A 1 124 ? 2.338 -0.171 -22.156 1.00 96.00 124 GLN A N 1
ATOM 974 C CA . GLN A 1 124 ? 1.983 -1.585 -22.159 1.00 96.00 124 GLN A CA 1
ATOM 975 C C . GLN A 1 124 ? 1.390 -2.032 -20.818 1.00 96.00 124 GLN A C 1
ATOM 977 O O . GLN A 1 124 ? 0.386 -2.741 -20.790 1.00 96.00 124 GLN A O 1
ATOM 982 N N . PHE A 1 125 ? 2.020 -1.649 -19.704 1.00 97.44 125 PHE A N 1
ATOM 983 C CA . PHE A 1 125 ? 1.735 -2.252 -18.396 1.00 97.44 125 PHE A CA 1
ATOM 984 C C . PHE A 1 125 ? 0.965 -1.340 -17.436 1.00 97.44 125 PHE A C 1
ATOM 986 O O . PHE A 1 125 ? 0.265 -1.827 -16.548 1.00 97.44 125 PHE A O 1
ATOM 993 N N . LEU A 1 126 ? 1.047 -0.013 -17.576 1.00 97.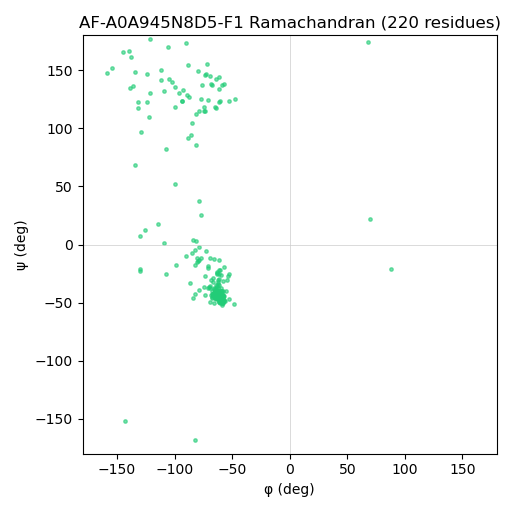44 126 LEU A N 1
ATOM 994 C CA . LEU A 1 126 ? 0.367 0.884 -16.636 1.00 97.44 126 LEU A CA 1
ATOM 995 C C . LEU A 1 126 ? -1.168 0.758 -16.666 1.00 97.44 126 LEU A C 1
ATOM 997 O O . LEU A 1 126 ? -1.756 0.823 -15.580 1.00 97.44 126 LEU A O 1
ATOM 1001 N N . PRO A 1 127 ? -1.838 0.577 -17.828 1.00 97.50 127 PRO A N 1
ATOM 1002 C CA . PRO A 1 127 ? -3.293 0.444 -17.868 1.00 97.50 127 PRO A CA 1
ATOM 1003 C C . PRO A 1 127 ? -3.813 -0.727 -17.025 1.00 97.50 127 PRO A C 1
ATOM 1005 O O . PRO A 1 127 ? -4.671 -0.514 -16.171 1.00 97.50 127 PRO A O 1
ATOM 1008 N N . GLU A 1 128 ? -3.244 -1.928 -17.185 1.00 98.06 128 GLU A N 1
ATOM 1009 C CA . GLU A 1 128 ? -3.664 -3.125 -16.435 1.00 98.06 128 GLU A CA 1
ATOM 1010 C C . GLU A 1 128 ? -3.367 -3.005 -14.931 1.00 98.06 128 GLU A C 1
ATOM 1012 O O . GLU A 1 128 ? -4.191 -3.391 -14.100 1.00 98.06 128 GLU A O 1
ATOM 1017 N N . VAL A 1 129 ? -2.224 -2.414 -14.555 1.00 98.44 129 VAL A N 1
ATOM 1018 C CA . VAL A 1 129 ? -1.877 -2.183 -13.147 1.00 98.44 129 VAL A CA 1
ATOM 1019 C C . VAL A 1 129 ? -2.862 -1.196 -12.529 1.00 98.44 129 VAL A C 1
ATOM 1021 O O . VAL A 1 129 ? -3.389 -1.434 -11.444 1.00 98.44 129 VAL A O 1
ATOM 1024 N N . THR A 1 130 ? -3.151 -0.099 -13.227 1.00 98.00 130 THR A N 1
ATOM 1025 C CA . THR A 1 130 ? -4.084 0.928 -12.753 1.00 98.00 130 THR A CA 1
ATOM 1026 C C . THR A 1 130 ? -5.491 0.362 -12.595 1.00 98.00 130 THR A C 1
ATOM 1028 O O . THR A 1 130 ? -6.116 0.583 -11.558 1.00 98.00 130 THR A O 1
ATOM 1031 N N . GLU A 1 131 ? -5.977 -0.397 -13.578 1.00 98.44 131 GLU A N 1
ATOM 1032 C CA . GLU A 1 131 ? -7.292 -1.036 -13.531 1.00 98.44 131 GLU A CA 1
ATOM 1033 C C . GLU A 1 131 ? -7.411 -1.987 -12.334 1.00 98.44 131 GLU A C 1
ATOM 1035 O O . GLU A 1 131 ? -8.339 -1.856 -11.530 1.00 98.44 131 GLU A O 1
ATOM 1040 N N . ALA A 1 132 ? -6.440 -2.889 -12.159 1.00 98.75 132 ALA A N 1
ATOM 1041 C CA . ALA A 1 132 ? -6.443 -3.861 -11.072 1.00 98.75 132 ALA A CA 1
ATOM 1042 C C . ALA A 1 132 ? -6.434 -3.191 -9.689 1.00 98.75 132 ALA A C 1
ATOM 1044 O O . ALA A 1 132 ? -7.203 -3.570 -8.800 1.00 98.75 132 ALA A O 1
ATOM 1045 N N . LEU A 1 133 ? -5.594 -2.166 -9.505 1.00 98.56 133 LEU A N 1
ATOM 1046 C CA . LEU A 1 133 ? -5.506 -1.432 -8.242 1.00 98.56 133 LEU A CA 1
ATOM 1047 C C . LEU A 1 133 ? -6.781 -0.627 -7.968 1.00 98.56 133 LEU A C 1
ATOM 1049 O O . LEU A 1 133 ? -7.301 -0.678 -6.855 1.00 98.56 133 LEU A O 1
ATOM 1053 N N . MET A 1 134 ? -7.340 0.050 -8.974 1.00 98.38 134 MET A N 1
ATOM 1054 C CA . MET A 1 134 ? -8.585 0.806 -8.818 1.00 98.38 134 MET A CA 1
ATOM 1055 C C . MET A 1 134 ? -9.786 -0.098 -8.519 1.00 98.38 134 MET A C 1
ATOM 1057 O O . MET A 1 134 ? -10.646 0.283 -7.722 1.00 98.38 134 MET A O 1
ATOM 1061 N N . ALA A 1 135 ? -9.855 -1.288 -9.121 1.00 98.69 135 ALA A N 1
ATOM 1062 C CA . ALA A 1 135 ? -10.893 -2.273 -8.825 1.00 98.69 135 ALA A CA 1
ATOM 1063 C C . ALA A 1 135 ? -10.765 -2.809 -7.390 1.00 98.69 135 ALA A C 1
ATOM 1065 O O . ALA A 1 135 ? -11.753 -2.874 -6.652 1.00 98.69 135 ALA A O 1
ATOM 1066 N N . PHE A 1 136 ? -9.540 -3.128 -6.964 1.00 98.81 136 PHE A N 1
ATOM 1067 C CA . PHE A 1 136 ? -9.248 -3.541 -5.594 1.00 98.81 136 PHE A CA 1
ATOM 1068 C C . PHE A 1 136 ? -9.644 -2.463 -4.575 1.00 98.81 136 PHE A C 1
ATOM 1070 O O . PHE A 1 136 ? -10.354 -2.751 -3.612 1.00 98.81 136 PHE A O 1
ATOM 1077 N N . GLU A 1 137 ? -9.254 -1.213 -4.814 1.00 98.69 137 GLU A N 1
ATOM 1078 C CA . GLU A 1 137 ? -9.574 -0.072 -3.952 1.00 98.69 137 GLU A CA 1
ATOM 1079 C C . GLU A 1 137 ? -11.072 0.225 -3.918 1.00 98.69 137 GLU A C 1
ATOM 1081 O O . GLU A 1 137 ? -11.616 0.500 -2.851 1.00 98.69 137 GLU A O 1
ATOM 1086 N N . ALA A 1 138 ? -11.767 0.123 -5.055 1.00 98.44 138 ALA A N 1
ATOM 1087 C CA . ALA A 1 138 ? -13.212 0.311 -5.113 1.00 98.44 138 ALA A CA 1
ATOM 1088 C C . ALA A 1 138 ? -13.952 -0.698 -4.223 1.00 98.44 138 ALA A C 1
ATOM 1090 O O . ALA A 1 138 ? -14.885 -0.311 -3.521 1.00 98.44 138 ALA A O 1
ATOM 1091 N N . ARG A 1 139 ? -13.510 -1.963 -4.195 1.00 98.50 139 ARG A N 1
ATOM 1092 C CA . ARG A 1 139 ? -14.053 -2.972 -3.277 1.00 98.50 139 ARG A CA 1
ATOM 1093 C C . ARG A 1 139 ? -13.836 -2.570 -1.816 1.00 98.50 139 ARG A C 1
ATOM 1095 O O . ARG A 1 139 ? -14.795 -2.549 -1.050 1.00 98.50 139 ARG A O 1
ATOM 1102 N N . LEU A 1 140 ? -12.614 -2.178 -1.444 1.00 98.62 140 LEU A N 1
ATOM 1103 C CA . LEU A 1 140 ? -12.312 -1.743 -0.073 1.00 98.62 140 LEU A CA 1
ATOM 1104 C C . LEU A 1 140 ? -13.106 -0.496 0.338 1.00 98.62 140 LEU A C 1
ATOM 1106 O O . LEU A 1 140 ? -13.467 -0.359 1.505 1.00 98.62 140 LEU A O 1
ATOM 1110 N N . MET A 1 141 ? -13.383 0.418 -0.601 1.00 98.06 141 MET A N 1
ATOM 1111 C CA . MET A 1 141 ? -14.222 1.596 -0.359 1.00 98.06 141 MET A CA 1
ATOM 1112 C C . MET A 1 141 ? -15.656 1.208 -0.000 1.00 98.06 141 MET A C 1
ATOM 1114 O O . MET A 1 141 ? -16.205 1.786 0.932 1.00 98.06 141 MET A O 1
ATOM 1118 N N . VAL A 1 142 ? -16.244 0.240 -0.709 1.00 98.00 142 VAL A N 1
ATOM 1119 C CA . VAL A 1 142 ? -17.601 -0.258 -0.424 1.00 98.00 142 VAL A CA 1
ATOM 1120 C C . VAL A 1 142 ? -17.649 -0.932 0.950 1.00 98.00 142 VAL A C 1
ATOM 1122 O O . VAL A 1 142 ? -18.538 -0.653 1.748 1.00 98.00 142 VAL A O 1
ATOM 1125 N N . GLU A 1 143 ? -16.640 -1.741 1.282 1.00 98.31 143 GLU A N 1
ATOM 1126 C CA . GLU A 1 143 ? -16.533 -2.406 2.590 1.00 98.31 143 GLU A CA 1
ATOM 1127 C C . GLU A 1 143 ? -16.462 -1.419 3.775 1.00 98.31 143 GLU A C 1
ATOM 1129 O O . GLU A 1 143 ? -16.800 -1.779 4.906 1.00 98.31 143 GLU A O 1
ATOM 1134 N N . GLN A 1 144 ? -16.057 -0.159 3.545 1.00 97.31 144 GLN A N 1
ATOM 1135 C CA . GLN A 1 144 ? -15.926 0.831 4.618 1.00 97.31 144 GLN A CA 1
ATOM 1136 C C . GLN A 1 144 ? -17.244 1.161 5.321 1.00 97.31 144 GLN A C 1
ATOM 1138 O O . GLN A 1 144 ? -17.199 1.592 6.475 1.00 97.31 144 GLN A O 1
ATOM 1143 N N . GLU A 1 145 ? -18.391 0.998 4.662 1.00 95.81 145 GLU A N 1
ATOM 1144 C CA . GLU A 1 145 ? -19.698 1.233 5.283 1.00 95.81 145 GLU A CA 1
ATOM 1145 C C . GLU A 1 145 ? -19.952 0.215 6.398 1.00 95.81 145 GLU A C 1
ATOM 1147 O O . GLU A 1 145 ? -20.177 0.596 7.549 1.00 95.81 145 GLU A O 1
ATOM 1152 N N . THR A 1 146 ? -19.773 -1.070 6.091 1.00 98.12 146 THR A N 1
ATOM 1153 C CA . THR A 1 146 ? -19.901 -2.169 7.054 1.00 98.12 146 THR A CA 1
ATOM 1154 C C . THR A 1 146 ? -18.867 -2.069 8.177 1.00 98.12 146 THR A C 1
ATOM 1156 O O . THR A 1 146 ? -19.203 -2.259 9.345 1.00 98.12 146 THR A O 1
ATOM 1159 N N . VAL A 1 147 ? -17.616 -1.705 7.864 1.00 98.06 147 VAL A N 1
ATOM 1160 C CA . VAL A 1 147 ? -16.575 -1.481 8.887 1.00 98.06 147 VAL A CA 1
ATOM 1161 C C . VAL A 1 147 ? -17.004 -0.399 9.882 1.00 98.06 147 VAL A C 1
ATOM 1163 O O . VAL A 1 147 ? -16.866 -0.582 11.092 1.00 98.06 147 VAL A O 1
ATOM 1166 N N . VAL A 1 148 ? -17.547 0.721 9.397 1.00 96.94 148 VAL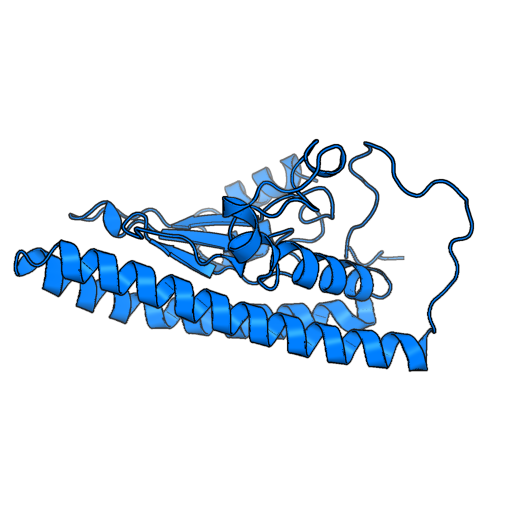 A N 1
ATOM 1167 C CA . VAL A 1 148 ? -18.018 1.814 10.262 1.00 96.94 148 VAL A CA 1
ATOM 1168 C C . VAL A 1 148 ? -19.206 1.374 11.108 1.00 96.94 148 VAL A C 1
ATOM 1170 O O . VAL A 1 148 ? -19.247 1.709 12.292 1.00 96.94 148 VAL A O 1
ATOM 1173 N N . GLU A 1 149 ? -20.151 0.633 10.536 1.00 97.56 149 GLU A N 1
ATOM 1174 C CA . GLU A 1 149 ? -21.328 0.128 11.244 1.00 97.56 149 GLU A CA 1
ATOM 1175 C C . GLU A 1 149 ? -20.947 -0.800 12.407 1.00 97.56 149 GLU A C 1
ATOM 1177 O O . GLU A 1 149 ? -21.367 -0.570 13.548 1.00 97.56 149 GLU A O 1
ATOM 1182 N N . ILE A 1 150 ? -20.094 -1.795 12.144 1.00 98.38 150 ILE A N 1
ATOM 1183 C CA . ILE A 1 150 ? -19.616 -2.754 13.150 1.00 98.38 150 ILE A CA 1
ATOM 1184 C C . ILE A 1 150 ? -18.899 -2.019 14.283 1.00 98.38 150 ILE A C 1
ATOM 1186 O O . ILE A 1 150 ? -19.246 -2.170 15.456 1.00 98.38 150 ILE A O 1
ATOM 1190 N N . VAL A 1 151 ? -17.929 -1.173 13.940 1.00 97.94 151 VAL A N 1
ATOM 1191 C CA . VAL A 1 151 ? -17.093 -0.484 14.930 1.00 97.94 151 VAL A CA 1
ATOM 1192 C C . VAL A 1 151 ? -17.902 0.524 15.742 1.00 97.94 151 VAL A C 1
ATOM 1194 O O . VAL A 1 151 ? -17.754 0.594 16.961 1.00 97.94 151 VAL A O 1
ATOM 1197 N N . SER A 1 152 ? -18.820 1.256 15.107 1.00 97.12 152 SER A N 1
ATOM 1198 C CA . SER A 1 152 ? -19.724 2.169 15.817 1.00 97.12 152 SER A CA 1
ATOM 1199 C C . SER A 1 152 ? -20.638 1.422 16.788 1.00 97.12 152 SER A C 1
ATOM 1201 O O . SER A 1 152 ? -20.940 1.933 17.864 1.00 97.12 152 SER A O 1
ATOM 1203 N N . THR A 1 153 ? -21.082 0.214 16.431 1.00 98.06 153 THR A N 1
ATOM 1204 C CA . THR A 1 153 ? -21.893 -0.636 17.313 1.00 98.06 153 THR A CA 1
ATOM 1205 C C . THR A 1 153 ? -21.087 -1.111 18.520 1.00 98.06 153 THR A C 1
ATOM 1207 O O . THR A 1 153 ? -21.579 -1.055 19.647 1.00 98.06 153 THR A O 1
ATOM 1210 N N . LEU A 1 154 ? -19.830 -1.511 18.309 1.00 98.38 154 LEU A N 1
ATOM 1211 C CA . LEU A 1 154 ? -18.920 -1.906 19.385 1.00 98.38 154 LEU A CA 1
ATOM 1212 C C . LEU A 1 154 ? -18.633 -0.744 20.346 1.00 98.38 154 LEU A C 1
ATOM 1214 O O . LEU A 1 154 ? -18.762 -0.930 21.555 1.00 98.38 154 LEU A O 1
ATOM 1218 N N . PHE A 1 155 ? -18.352 0.459 19.836 1.00 97.69 155 PHE A N 1
ATOM 1219 C CA . PHE A 1 155 ? -18.167 1.640 20.685 1.00 97.69 155 PHE A CA 1
ATOM 1220 C C . PHE A 1 155 ? -19.426 1.998 21.484 1.00 97.69 155 PHE A C 1
ATOM 1222 O O . PHE A 1 155 ? -19.350 2.232 22.687 1.00 97.69 155 PHE A O 1
ATOM 1229 N N . LYS A 1 156 ? -20.614 1.974 20.863 1.00 97.06 156 LYS A N 1
ATOM 1230 C CA . LYS A 1 156 ? -21.884 2.226 21.574 1.00 97.06 156 LYS A CA 1
ATOM 1231 C C . LYS A 1 156 ? -22.157 1.211 22.686 1.00 97.06 156 LYS A C 1
ATOM 1233 O O . LYS A 1 156 ? -22.799 1.552 23.673 1.00 97.06 156 LYS A O 1
ATOM 1238 N N . ALA A 1 157 ? -21.675 -0.019 22.530 1.00 97.94 157 ALA A N 1
ATOM 1239 C CA . ALA A 1 157 ? -21.777 -1.070 23.536 1.00 97.94 157 ALA A CA 1
ATOM 1240 C C . ALA A 1 157 ? -20.665 -1.014 24.607 1.00 97.94 157 ALA A C 1
ATOM 1242 O O . ALA A 1 157 ? -20.597 -1.918 25.439 1.00 97.94 157 ALA A O 1
ATOM 1243 N N . GLY A 1 158 ? -19.779 -0.009 24.577 1.00 97.81 158 GLY A N 1
ATOM 1244 C CA . GLY A 1 158 ? -18.637 0.114 25.491 1.00 97.81 158 GLY A CA 1
ATOM 1245 C C . GLY A 1 158 ? -17.539 -0.932 25.262 1.00 97.81 158 GLY A C 1
ATOM 1246 O O . GLY A 1 158 ? -16.782 -1.250 26.177 1.00 97.81 158 GLY A O 1
ATOM 1247 N N . LYS A 1 159 ? -17.473 -1.524 24.062 1.00 98.44 159 LYS A N 1
ATOM 1248 C CA . LYS A 1 159 ? -16.525 -2.584 23.681 1.00 98.44 159 LYS A CA 1
ATOM 1249 C C . LYS A 1 159 ? -15.338 -2.024 22.891 1.00 98.44 159 LYS A C 1
ATOM 1251 O O . LYS A 1 159 ? -15.009 -2.518 21.813 1.00 98.44 159 LYS A O 1
ATOM 1256 N N . ASP A 1 160 ? -14.688 -1.003 23.434 1.00 97.88 160 ASP A N 1
ATOM 1257 C CA . ASP A 1 160 ? -13.667 -0.209 22.739 1.00 97.88 160 ASP A CA 1
ATOM 1258 C C . ASP A 1 160 ? -12.468 -1.035 22.253 1.00 97.88 160 ASP A C 1
ATOM 1260 O O . ASP A 1 160 ? -11.988 -0.832 21.138 1.00 97.88 160 ASP A O 1
ATOM 1264 N N . ASN A 1 161 ? -12.005 -1.996 23.058 1.00 98.19 161 ASN A N 1
ATOM 1265 C CA . ASN A 1 161 ? -10.890 -2.866 22.672 1.00 98.19 161 ASN A CA 1
ATOM 1266 C C . ASN A 1 161 ? -11.263 -3.738 21.467 1.00 98.19 161 ASN A C 1
ATOM 1268 O O . ASN A 1 161 ? -10.531 -3.763 20.487 1.00 98.19 161 ASN A O 1
ATOM 1272 N N . LEU A 1 162 ? -12.456 -4.342 21.472 1.00 98.62 162 LEU A N 1
ATOM 1273 C CA . LEU A 1 162 ? -12.932 -5.149 20.343 1.00 98.62 162 LEU A CA 1
ATOM 1274 C C . LEU A 1 162 ? -13.119 -4.310 19.072 1.00 98.62 162 LEU A C 1
ATOM 1276 O O . LEU A 1 162 ? -12.857 -4.795 17.975 1.00 98.62 162 LEU A O 1
ATOM 1280 N N . ALA A 1 163 ? -13.546 -3.050 19.203 1.00 98.50 163 ALA A N 1
ATOM 1281 C CA . ALA A 1 163 ? -13.609 -2.116 18.079 1.00 98.50 163 ALA A CA 1
ATOM 1282 C C . ALA A 1 163 ? -12.225 -1.889 17.451 1.00 98.50 163 ALA A C 1
ATOM 1284 O O . ALA A 1 163 ? -12.075 -1.968 16.231 1.00 98.50 163 ALA A O 1
ATOM 1285 N N . LYS A 1 164 ? -11.208 -1.629 18.276 1.00 98.56 164 LYS A N 1
ATOM 1286 C CA . LYS A 1 164 ? -9.829 -1.384 17.830 1.00 98.56 164 LYS A CA 1
ATOM 1287 C C . LYS A 1 164 ? -9.162 -2.642 17.267 1.00 98.56 164 LYS A C 1
ATOM 1289 O O . LYS A 1 164 ? -8.460 -2.553 16.257 1.00 98.56 164 LYS A O 1
ATOM 1294 N N . ASP A 1 165 ? -9.431 -3.804 17.853 1.00 98.69 165 ASP A N 1
ATOM 1295 C CA . ASP A 1 165 ? -8.954 -5.096 17.355 1.00 98.69 165 ASP A CA 1
ATOM 1296 C C . ASP A 1 165 ? -9.539 -5.393 15.972 1.00 98.69 165 ASP A C 1
ATOM 1298 O O . ASP A 1 165 ? -8.796 -5.707 15.043 1.00 98.69 165 ASP A O 1
ATOM 1302 N N . TYR A 1 166 ? -10.849 -5.183 15.794 1.00 98.81 166 TYR A N 1
ATOM 1303 C CA . TYR A 1 166 ? -11.510 -5.340 14.497 1.00 98.81 166 TYR A CA 1
ATOM 1304 C C . TYR A 1 166 ? -10.905 -4.419 13.427 1.00 98.81 166 TYR A C 1
ATOM 1306 O O . TYR A 1 166 ? -10.600 -4.866 12.322 1.00 98.81 166 TYR A O 1
ATOM 1314 N N . LEU A 1 167 ? -10.682 -3.139 13.753 1.00 98.69 167 LEU A N 1
ATOM 1315 C CA . LEU A 1 167 ? -10.023 -2.195 12.844 1.00 98.69 167 LEU A CA 1
ATOM 1316 C C . LEU A 1 167 ? -8.626 -2.670 12.436 1.00 98.69 167 LEU A C 1
ATOM 1318 O O . LEU A 1 167 ? -8.264 -2.607 11.261 1.00 98.69 167 LEU A O 1
ATOM 1322 N N . THR A 1 168 ? -7.855 -3.150 13.410 1.00 98.81 168 THR A N 1
ATOM 1323 C CA . THR A 1 168 ? -6.486 -3.632 13.208 1.00 98.81 168 THR A CA 1
ATOM 1324 C C . THR A 1 168 ? -6.460 -4.859 12.305 1.00 98.81 168 THR A C 1
ATOM 1326 O O . THR A 1 168 ? -5.693 -4.897 11.340 1.00 98.81 168 THR A O 1
ATOM 1329 N N . GLN A 1 169 ? -7.335 -5.829 12.570 1.00 98.69 169 GLN A N 1
ATOM 1330 C CA . GLN A 1 169 ? -7.462 -7.036 11.763 1.00 98.69 169 GLN A CA 1
ATOM 1331 C C . GLN A 1 169 ? -7.892 -6.710 10.328 1.00 98.69 169 GLN A C 1
ATOM 1333 O O . GLN A 1 169 ? -7.251 -7.173 9.386 1.00 98.69 169 GLN A O 1
ATOM 1338 N N . TYR A 1 170 ? -8.905 -5.855 10.151 1.00 98.81 170 TYR A N 1
ATOM 1339 C CA . TYR A 1 170 ? -9.379 -5.451 8.827 1.00 98.81 170 TYR A CA 1
ATOM 1340 C C . TYR A 1 170 ? -8.255 -4.837 7.976 1.00 98.81 170 TYR A C 1
ATOM 1342 O O . TYR A 1 170 ? -8.040 -5.243 6.833 1.00 98.81 170 TYR A O 1
ATOM 1350 N N . SER A 1 171 ? -7.490 -3.891 8.534 1.00 98.62 171 SER A N 1
ATOM 1351 C CA . SER A 1 171 ? -6.363 -3.271 7.824 1.00 98.62 171 SER A CA 1
ATOM 1352 C C . SER A 1 171 ? -5.246 -4.271 7.502 1.00 98.62 171 SER A C 1
ATOM 1354 O O . SER A 1 171 ? -4.659 -4.199 6.420 1.00 98.62 171 SER A O 1
ATOM 1356 N N . ALA A 1 172 ? -4.954 -5.219 8.399 1.00 98.50 172 ALA A N 1
ATOM 1357 C CA . ALA A 1 172 ? -3.962 -6.267 8.156 1.00 98.50 172 ALA A CA 1
ATOM 1358 C C . ALA A 1 172 ? -4.390 -7.218 7.023 1.00 98.50 172 ALA A C 1
ATOM 1360 O O . ALA A 1 172 ? -3.593 -7.522 6.134 1.00 98.50 172 ALA A O 1
ATOM 1361 N N . GLU A 1 173 ? -5.655 -7.642 7.006 1.00 98.75 173 GLU A N 1
ATOM 1362 C CA . GLU A 1 173 ? -6.216 -8.503 5.960 1.00 98.75 173 GLU A CA 1
ATOM 1363 C C . GLU A 1 173 ? -6.290 -7.793 4.603 1.00 98.75 173 GLU A C 1
ATOM 1365 O O . GLU A 1 173 ? -5.903 -8.370 3.579 1.00 98.75 173 GLU A O 1
ATOM 1370 N N . ALA A 1 174 ? -6.713 -6.523 4.587 1.00 98.75 174 ALA A N 1
ATOM 1371 C CA . ALA A 1 174 ? -6.708 -5.686 3.391 1.00 98.75 174 ALA A CA 1
ATOM 1372 C C . ALA A 1 174 ? -5.284 -5.509 2.843 1.00 98.75 174 ALA A C 1
ATOM 1374 O O . ALA A 1 174 ? -5.057 -5.692 1.646 1.00 98.75 174 ALA A O 1
ATOM 1375 N N . GLY A 1 175 ? -4.309 -5.233 3.716 1.00 98.56 175 GLY A N 1
ATOM 1376 C CA . GLY A 1 175 ? -2.894 -5.165 3.354 1.00 98.56 175 GLY A CA 1
ATOM 1377 C C . GLY A 1 175 ? -2.388 -6.476 2.750 1.00 98.56 175 GLY A C 1
ATOM 1378 O O . GLY A 1 175 ? -1.822 -6.478 1.658 1.00 98.56 175 GLY A O 1
ATOM 1379 N N . ALA A 1 176 ? -2.656 -7.612 3.397 1.00 98.69 176 ALA A N 1
ATOM 1380 C CA . ALA A 1 176 ? -2.269 -8.925 2.883 1.00 98.69 176 ALA A CA 1
ATOM 1381 C C . ALA A 1 176 ? -2.899 -9.222 1.510 1.00 98.69 176 ALA A C 1
ATOM 1383 O O . ALA A 1 176 ? -2.235 -9.765 0.627 1.00 98.69 176 ALA A O 1
ATOM 1384 N N . ALA A 1 177 ? -4.165 -8.850 1.298 1.00 98.81 177 ALA A N 1
ATOM 1385 C CA . ALA A 1 177 ? -4.825 -8.988 0.002 1.00 98.81 177 ALA A CA 1
ATOM 1386 C C . ALA A 1 177 ? -4.200 -8.085 -1.073 1.00 98.81 177 ALA A C 1
ATOM 1388 O O . ALA A 1 177 ? -3.983 -8.541 -2.196 1.00 98.81 177 ALA A O 1
ATOM 1389 N N . GLY A 1 178 ? -3.862 -6.841 -0.723 1.00 98.69 178 GLY A N 1
ATOM 1390 C CA . GLY A 1 178 ? -3.176 -5.913 -1.620 1.00 98.69 178 GLY A CA 1
ATOM 1391 C C . GLY A 1 178 ? -1.786 -6.411 -2.015 1.00 98.69 178 GLY A C 1
ATOM 1392 O O . GLY A 1 178 ? -1.432 -6.365 -3.190 1.00 98.69 178 GLY A O 1
ATOM 1393 N N . LEU A 1 179 ? -1.023 -6.960 -1.065 1.00 98.62 179 LEU A N 1
ATOM 1394 C CA . LEU A 1 179 ? 0.292 -7.546 -1.332 1.00 98.62 179 LEU A CA 1
ATOM 1395 C C . LEU A 1 179 ? 0.198 -8.758 -2.269 1.00 98.62 179 LEU A C 1
ATOM 1397 O O . LEU A 1 179 ? 0.961 -8.850 -3.226 1.00 98.62 179 LEU A O 1
ATOM 1401 N N . ARG A 1 180 ? -0.788 -9.646 -2.062 1.00 98.81 180 ARG A N 1
ATOM 1402 C CA . ARG A 1 180 ? -1.048 -10.768 -2.982 1.00 98.81 180 ARG A CA 1
ATOM 1403 C C . ARG A 1 180 ? -1.346 -10.292 -4.406 1.00 98.81 180 ARG A C 1
ATOM 1405 O O . ARG A 1 180 ? -0.810 -10.866 -5.349 1.00 98.81 180 ARG A O 1
ATOM 1412 N N . LEU A 1 181 ? -2.161 -9.246 -4.563 1.00 98.88 181 LEU A N 1
ATOM 1413 C CA . LEU A 1 181 ? -2.430 -8.648 -5.874 1.00 98.88 181 LEU A CA 1
ATOM 1414 C C . LEU A 1 181 ? -1.152 -8.074 -6.504 1.00 98.88 181 LEU A C 1
ATOM 1416 O O . LEU A 1 181 ? -0.871 -8.342 -7.669 1.00 98.88 181 LEU A O 1
ATOM 1420 N N . GLY A 1 182 ? -0.359 -7.330 -5.728 1.00 98.69 182 GLY A N 1
ATOM 1421 C CA . GLY A 1 182 ? 0.920 -6.776 -6.175 1.00 98.69 182 GLY A CA 1
ATOM 1422 C C . GLY A 1 182 ? 1.890 -7.844 -6.673 1.00 98.69 182 GLY A C 1
ATOM 1423 O O . GLY A 1 182 ? 2.474 -7.686 -7.741 1.00 98.69 182 GLY A O 1
ATOM 1424 N N . ASN A 1 183 ? 2.003 -8.960 -5.951 1.00 98.81 183 ASN A N 1
ATOM 1425 C CA . ASN A 1 183 ? 2.824 -10.099 -6.358 1.00 98.81 183 ASN A CA 1
ATOM 1426 C C . ASN A 1 183 ? 2.343 -10.750 -7.655 1.00 98.81 183 ASN A C 1
ATOM 1428 O O . ASN A 1 183 ? 3.164 -11.081 -8.507 1.00 98.81 183 ASN A O 1
ATOM 1432 N N . ALA A 1 184 ? 1.030 -10.909 -7.833 1.00 98.88 184 ALA A N 1
ATOM 1433 C CA . ALA A 1 184 ? 0.475 -11.471 -9.061 1.00 98.88 184 ALA A CA 1
ATOM 1434 C C . ALA A 1 184 ? 0.752 -10.572 -10.280 1.00 98.88 184 ALA A C 1
ATOM 1436 O O . ALA A 1 184 ? 1.177 -11.064 -11.327 1.00 98.88 184 ALA A O 1
ATOM 1437 N N . LEU A 1 185 ? 0.567 -9.255 -10.129 1.00 98.81 185 LEU A N 1
ATOM 1438 C CA . LEU A 1 185 ? 0.898 -8.275 -11.168 1.00 98.81 185 LEU A CA 1
ATOM 1439 C C . LEU A 1 185 ? 2.395 -8.297 -11.491 1.00 98.81 185 LEU A C 1
ATOM 1441 O O . LEU A 1 185 ? 2.768 -8.395 -12.657 1.00 98.81 185 LEU A O 1
ATOM 1445 N N . LEU A 1 186 ? 3.245 -8.264 -10.461 1.00 98.75 186 LEU A N 1
ATOM 1446 C CA . LEU A 1 186 ? 4.696 -8.284 -10.613 1.00 98.75 186 LEU A CA 1
ATOM 1447 C C . LEU A 1 186 ? 5.167 -9.536 -11.353 1.00 98.75 186 LEU A C 1
ATOM 1449 O O . LEU A 1 186 ? 5.883 -9.405 -12.337 1.00 98.75 186 LEU A O 1
ATOM 1453 N N . ALA A 1 187 ? 4.729 -10.724 -10.933 1.00 98.75 187 ALA A N 1
ATOM 1454 C CA . ALA A 1 187 ? 5.117 -11.977 -11.576 1.00 98.75 187 ALA A CA 1
ATOM 1455 C C . ALA A 1 187 ? 4.692 -12.025 -13.055 1.00 98.75 187 ALA A C 1
ATOM 1457 O O . ALA A 1 187 ? 5.468 -12.439 -13.914 1.00 98.75 187 ALA A O 1
ATOM 1458 N N . SER A 1 188 ? 3.474 -11.566 -13.364 1.00 98.56 188 SER A N 1
ATOM 1459 C CA . SER A 1 188 ? 2.962 -11.516 -14.739 1.00 98.56 188 SER A CA 1
ATOM 1460 C C . SER A 1 188 ? 3.742 -10.542 -15.627 1.00 98.56 188 SER A C 1
ATOM 1462 O O . SER A 1 188 ? 4.040 -10.846 -16.785 1.00 98.56 188 SER A O 1
ATOM 1464 N N . ILE A 1 189 ? 4.050 -9.351 -15.114 1.00 98.56 189 ILE A N 1
ATOM 1465 C CA . ILE A 1 189 ? 4.764 -8.319 -15.872 1.00 98.56 189 ILE A CA 1
ATOM 1466 C C . ILE A 1 189 ? 6.238 -8.690 -16.026 1.00 98.56 189 ILE A C 1
ATOM 1468 O O . ILE A 1 189 ? 6.754 -8.586 -17.129 1.00 98.56 189 ILE A O 1
ATOM 1472 N N . GLU A 1 190 ? 6.904 -9.171 -14.976 1.00 98.44 190 GLU A N 1
ATOM 1473 C CA . GLU A 1 190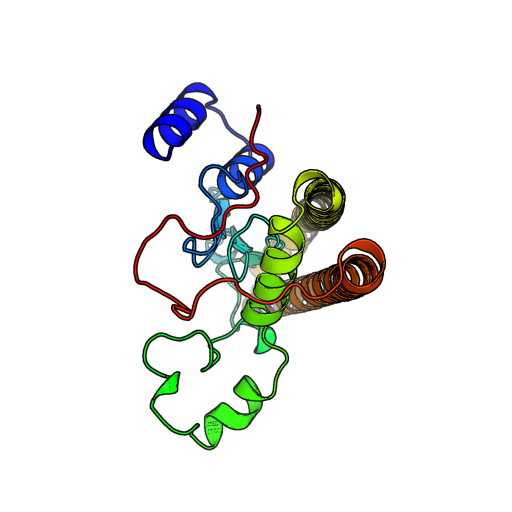 ? 8.302 -9.624 -15.032 1.00 98.44 190 GLU A CA 1
ATOM 1474 C C . GLU A 1 190 ? 8.487 -10.708 -16.106 1.00 98.44 190 GLU A C 1
ATOM 1476 O O . GLU A 1 190 ? 9.326 -10.554 -16.993 1.00 98.44 190 GLU A O 1
ATOM 1481 N N . ALA A 1 191 ? 7.621 -11.728 -16.118 1.00 98.44 191 ALA A N 1
ATOM 1482 C CA . ALA A 1 191 ? 7.661 -12.787 -17.126 1.00 98.44 191 ALA A CA 1
ATOM 1483 C C . ALA A 1 191 ? 7.447 -12.264 -18.560 1.00 98.44 191 ALA A C 1
ATOM 1485 O O . ALA A 1 191 ? 8.120 -12.699 -19.495 1.00 98.44 191 ALA A O 1
ATOM 1486 N N . ARG A 1 192 ? 6.517 -11.318 -18.758 1.00 97.94 192 ARG A N 1
ATOM 1487 C CA . ARG A 1 192 ? 6.283 -10.711 -20.079 1.00 97.94 192 ARG A CA 1
ATOM 1488 C C . ARG A 1 192 ? 7.426 -9.801 -20.500 1.00 97.94 192 ARG A C 1
ATOM 1490 O O . ARG A 1 192 ? 7.783 -9.815 -21.672 1.00 97.94 192 ARG A O 1
ATOM 1497 N N . THR A 1 193 ? 8.017 -9.057 -19.572 1.00 97.81 193 THR A N 1
ATOM 1498 C CA . THR A 1 193 ? 9.189 -8.228 -19.850 1.00 97.81 193 THR A CA 1
ATOM 1499 C C . THR A 1 193 ? 10.346 -9.083 -20.335 1.00 97.81 193 THR A C 1
ATOM 1501 O O . THR A 1 193 ? 10.935 -8.770 -21.364 1.00 97.81 193 THR A O 1
ATOM 1504 N N . GLU A 1 194 ? 10.622 -10.202 -19.666 1.00 97.44 194 GLU A N 1
ATOM 1505 C CA . GLU A 1 194 ? 11.695 -11.114 -20.065 1.00 97.44 194 GLU A CA 1
ATOM 1506 C C . GLU A 1 194 ? 11.522 -11.632 -21.500 1.00 97.44 194 GLU A C 1
ATOM 1508 O O . GLU A 1 194 ? 12.476 -11.624 -22.275 1.00 97.44 194 GLU A O 1
ATOM 1513 N N . VAL A 1 195 ? 10.304 -12.026 -21.884 1.00 97.69 195 VAL A N 1
ATOM 1514 C CA . VAL A 1 195 ? 10.033 -12.594 -23.215 1.00 97.69 195 VAL A CA 1
ATOM 1515 C C . VAL A 1 195 ? 9.937 -11.528 -24.312 1.00 97.69 195 VAL A C 1
ATOM 1517 O O . VAL A 1 195 ? 10.381 -11.769 -25.433 1.00 97.69 195 VAL A O 1
ATOM 1520 N N . LEU A 1 196 ? 9.331 -10.373 -24.025 1.00 96.94 196 LEU A N 1
ATOM 1521 C CA . LEU A 1 196 ? 9.056 -9.339 -25.032 1.00 96.94 196 LEU A CA 1
ATOM 1522 C C . LEU A 1 196 ? 10.225 -8.371 -25.230 1.00 96.94 196 LEU A C 1
ATOM 1524 O O . LEU A 1 196 ? 10.427 -7.881 -26.340 1.00 96.94 196 LEU A O 1
ATOM 1528 N N . TYR A 1 197 ? 10.973 -8.085 -24.165 1.00 95.81 197 TYR A N 1
ATOM 1529 C CA . TYR A 1 197 ? 11.973 -7.013 -24.138 1.00 95.81 197 TYR A CA 1
ATOM 1530 C C . TYR A 1 197 ? 13.339 -7.478 -23.615 1.00 95.81 197 TYR A C 1
ATOM 1532 O O . TYR A 1 197 ? 14.356 -6.843 -23.903 1.00 95.81 197 TYR A O 1
ATOM 1540 N N . GLY A 1 198 ? 13.376 -8.590 -22.875 1.00 95.19 198 GLY A N 1
ATOM 1541 C CA . GLY A 1 198 ? 14.553 -9.050 -22.147 1.00 95.19 198 GLY A CA 1
ATOM 1542 C C . GLY A 1 198 ? 14.929 -8.128 -20.981 1.00 95.19 198 GLY A C 1
ATOM 1543 O O . GLY A 1 198 ? 14.372 -7.048 -20.788 1.00 95.19 198 GLY A O 1
ATOM 1544 N N . TYR A 1 199 ? 15.925 -8.540 -20.196 1.00 93.00 199 TYR A N 1
ATOM 1545 C CA . TYR A 1 199 ? 16.544 -7.663 -19.199 1.00 93.00 199 TYR A CA 1
ATOM 1546 C C . TYR A 1 199 ? 17.645 -6.838 -19.864 1.00 93.00 199 TYR A C 1
ATOM 1548 O O . TYR A 1 199 ? 18.783 -7.291 -20.009 1.00 93.00 199 TYR A O 1
ATOM 1556 N N . ARG A 1 200 ? 17.297 -5.627 -20.308 1.00 88.56 200 ARG A N 1
ATOM 1557 C CA . ARG A 1 200 ? 18.255 -4.705 -20.931 1.00 88.56 200 ARG A CA 1
ATOM 1558 C C . ARG A 1 200 ? 19.359 -4.336 -19.935 1.00 88.56 200 ARG A C 1
ATOM 1560 O O . ARG A 1 200 ? 19.078 -4.001 -18.785 1.00 88.56 200 ARG A O 1
ATOM 1567 N N . ALA A 1 201 ? 20.613 -4.380 -20.382 1.00 90.75 201 ALA A N 1
ATOM 1568 C CA . ALA A 1 201 ? 21.734 -3.893 -19.586 1.00 90.75 201 ALA A CA 1
ATOM 1569 C C . ALA A 1 201 ? 21.676 -2.355 -19.468 1.00 90.75 201 ALA A C 1
ATOM 1571 O O . ALA A 1 201 ? 21.275 -1.694 -20.430 1.00 90.75 201 ALA A O 1
ATOM 1572 N N . PRO A 1 202 ? 22.076 -1.770 -18.324 1.00 90.75 202 PRO A N 1
ATOM 1573 C CA . PRO A 1 202 ? 22.227 -0.324 -18.220 1.00 90.75 202 PRO A CA 1
ATOM 1574 C C . PRO A 1 202 ? 23.340 0.164 -19.159 1.00 90.75 202 PRO A C 1
ATOM 1576 O O . PRO A 1 202 ? 24.365 -0.494 -19.313 1.00 90.75 202 PRO A O 1
ATOM 1579 N N . GLU A 1 203 ? 23.149 1.334 -19.769 1.00 91.69 203 GLU A N 1
ATOM 1580 C CA . GLU A 1 203 ? 24.135 1.935 -20.684 1.00 91.69 203 GLU A CA 1
ATOM 1581 C C . GLU A 1 203 ? 25.276 2.670 -19.958 1.00 91.69 203 GLU A C 1
ATOM 1583 O O . GLU A 1 203 ? 26.291 2.985 -20.573 1.00 91.69 203 GLU A O 1
ATOM 1588 N N . GLY A 1 204 ? 25.126 2.961 -18.660 1.00 90.00 204 GLY A N 1
ATOM 1589 C CA . GLY A 1 204 ? 26.114 3.700 -17.872 1.00 90.00 204 GLY A CA 1
ATOM 1590 C C . GLY A 1 204 ? 26.313 3.144 -16.463 1.00 90.00 204 GLY A C 1
ATOM 1591 O O . GLY A 1 204 ? 25.504 2.364 -15.965 1.00 90.00 204 GLY A O 1
ATOM 1592 N N . ASP A 1 205 ? 27.382 3.603 -15.807 1.00 91.81 205 ASP A N 1
ATOM 1593 C CA . ASP A 1 205 ? 27.861 3.050 -14.528 1.00 91.81 205 ASP A CA 1
ATOM 1594 C C . ASP A 1 205 ? 27.254 3.722 -13.280 1.00 91.81 205 ASP A C 1
ATOM 1596 O O . ASP A 1 205 ? 27.439 3.263 -12.150 1.00 91.81 205 ASP A O 1
ATOM 1600 N N . VAL A 1 206 ? 26.532 4.835 -13.451 1.00 89.75 206 VAL A N 1
ATOM 1601 C CA . VAL A 1 206 ? 25.921 5.575 -12.336 1.00 89.75 206 VAL A CA 1
ATOM 1602 C C . VAL A 1 206 ? 24.567 4.965 -11.975 1.00 89.75 206 VAL A C 1
ATOM 1604 O O . VAL A 1 206 ? 23.565 5.200 -12.646 1.00 89.75 206 VAL A O 1
ATOM 1607 N N . VAL A 1 207 ? 24.523 4.234 -10.860 1.00 84.94 207 VAL A N 1
ATOM 1608 C CA . VAL A 1 207 ? 23.316 3.525 -10.393 1.00 84.94 207 VAL A CA 1
ATOM 1609 C C . VAL A 1 207 ? 22.255 4.466 -9.798 1.00 84.94 207 VAL A C 1
ATOM 1611 O O . VAL A 1 207 ? 21.060 4.238 -9.968 1.00 84.94 207 VAL A O 1
ATOM 1614 N N . SER A 1 208 ? 22.653 5.531 -9.090 1.00 83.88 208 SER A N 1
ATOM 1615 C CA . SER A 1 208 ? 21.709 6.429 -8.402 1.00 83.88 208 SER A CA 1
ATOM 1616 C C . SER A 1 208 ? 22.294 7.811 -8.109 1.00 83.88 208 SER A C 1
ATOM 1618 O O . SER A 1 208 ? 23.468 7.917 -7.765 1.00 83.88 208 SER A O 1
ATOM 1620 N N . GLU A 1 209 ? 21.452 8.846 -8.121 1.00 82.00 209 GLU A N 1
ATOM 1621 C CA . GLU A 1 209 ? 21.765 10.191 -7.620 1.00 82.00 209 GLU A CA 1
ATOM 1622 C C . GLU A 1 209 ? 20.575 10.756 -6.834 1.00 82.00 209 GLU A C 1
ATOM 1624 O O . GLU A 1 209 ? 19.437 10.326 -7.013 1.00 82.00 209 GLU A O 1
ATOM 1629 N N . LEU A 1 210 ? 20.817 11.771 -6.000 1.00 74.88 210 LEU A N 1
ATOM 1630 C CA . LEU A 1 210 ? 19.795 12.447 -5.189 1.00 74.88 210 LEU A CA 1
ATOM 1631 C C . LEU A 1 210 ? 18.949 13.459 -5.993 1.00 74.88 210 LEU A C 1
ATOM 1633 O O . LEU A 1 210 ? 18.597 14.523 -5.484 1.00 74.88 210 LEU A O 1
ATOM 1637 N N . THR A 1 211 ? 18.630 13.153 -7.252 1.00 70.88 211 THR A N 1
ATOM 1638 C CA . THR A 1 211 ? 17.802 14.005 -8.117 1.00 70.88 211 THR A CA 1
ATOM 1639 C C . THR A 1 211 ? 16.374 13.460 -8.216 1.00 70.88 211 THR A C 1
ATOM 1641 O O . THR A 1 211 ? 16.147 12.255 -8.280 1.00 70.88 211 THR A O 1
ATOM 1644 N N . TYR A 1 212 ? 15.374 14.347 -8.199 1.00 58.84 212 TYR A N 1
ATOM 1645 C CA . TYR A 1 212 ? 13.959 13.976 -8.022 1.00 58.84 212 TYR A CA 1
ATOM 1646 C C . TYR A 1 212 ? 13.255 13.420 -9.280 1.00 58.84 212 TYR A C 1
ATOM 1648 O O . TYR A 1 212 ? 12.087 13.034 -9.182 1.00 58.84 212 TYR A O 1
ATOM 1656 N N . ASP A 1 213 ? 13.932 13.354 -10.433 1.00 61.78 213 ASP A N 1
ATOM 1657 C CA . ASP A 1 213 ? 13.298 13.216 -11.759 1.00 61.78 213 ASP A CA 1
ATOM 1658 C C . ASP A 1 213 ? 13.567 11.901 -12.512 1.00 61.78 213 ASP A C 1
ATOM 1660 O O . ASP A 1 213 ? 13.340 11.829 -13.715 1.00 61.78 213 ASP A O 1
ATOM 1664 N N . ARG A 1 214 ? 14.030 10.836 -11.851 1.00 69.62 214 ARG A N 1
ATOM 1665 C CA . ARG A 1 214 ? 14.595 9.696 -12.598 1.00 69.62 214 ARG A CA 1
ATOM 1666 C C . ARG A 1 214 ? 13.591 8.687 -13.153 1.00 69.62 214 ARG A C 1
ATOM 1668 O O . ARG A 1 214 ? 13.757 8.255 -14.286 1.00 69.62 214 ARG A O 1
ATOM 1675 N N . ILE A 1 215 ? 12.564 8.303 -12.394 1.00 85.81 215 ILE A N 1
ATOM 1676 C CA . ILE A 1 215 ? 11.603 7.283 -12.844 1.00 85.81 215 ILE A CA 1
ATOM 1677 C C . ILE A 1 215 ? 10.178 7.781 -12.617 1.00 85.81 215 ILE A C 1
ATOM 1679 O O . ILE A 1 215 ? 9.750 8.018 -11.482 1.00 85.81 215 ILE A O 1
ATOM 1683 N N . SER A 1 216 ? 9.445 7.927 -13.718 1.00 84.25 216 SER A N 1
ATOM 1684 C CA . SER A 1 216 ? 8.013 8.212 -13.742 1.00 84.25 216 SER A CA 1
ATOM 1685 C C . SER A 1 216 ? 7.343 7.330 -14.782 1.00 84.25 216 SER A C 1
ATOM 1687 O O . SER A 1 216 ? 7.821 7.264 -15.910 1.00 84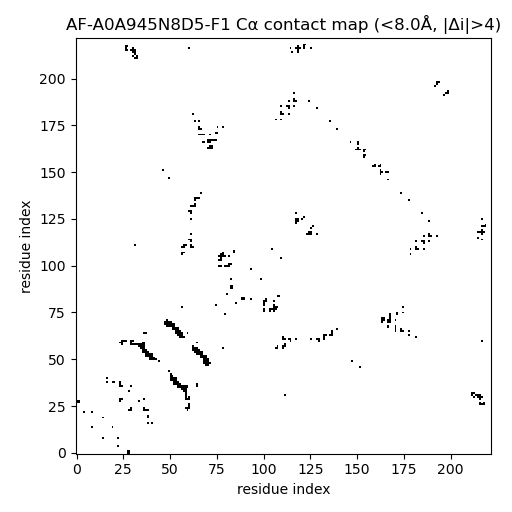.25 216 SER A O 1
ATOM 1689 N N . CYS A 1 217 ? 6.190 6.753 -14.453 1.00 90.88 217 CYS A N 1
ATOM 1690 C CA . CYS A 1 217 ? 5.344 6.040 -15.414 1.00 90.88 217 CYS A CA 1
ATOM 1691 C C . CYS A 1 217 ? 4.548 7.017 -16.312 1.00 90.88 217 CYS A C 1
ATOM 1693 O O . CYS A 1 217 ? 3.450 6.704 -16.766 1.00 90.88 217 CYS A O 1
ATOM 1695 N N . GLN A 1 218 ? 5.041 8.243 -16.514 1.00 89.06 218 GLN A N 1
ATOM 1696 C CA . GLN A 1 218 ? 4.393 9.206 -17.392 1.00 89.06 218 GLN A CA 1
ATOM 1697 C C . GLN A 1 218 ? 4.644 8.772 -18.837 1.00 89.06 218 GLN A C 1
ATOM 1699 O O . GLN A 1 218 ? 5.788 8.763 -19.290 1.00 89.06 218 GLN A O 1
ATOM 1704 N N . ILE A 1 219 ? 3.572 8.416 -19.541 1.00 82.38 219 ILE A N 1
ATOM 1705 C CA . ILE A 1 219 ? 3.614 8.165 -20.982 1.00 82.38 219 ILE A CA 1
ATOM 1706 C C . ILE A 1 219 ? 4.044 9.473 -21.649 1.00 82.38 219 ILE A C 1
ATOM 1708 O O . ILE A 1 219 ? 3.442 10.525 -21.408 1.00 82.38 219 ILE A O 1
ATOM 1712 N N . LYS A 1 220 ? 5.137 9.426 -22.410 1.00 69.56 220 LYS A N 1
ATOM 1713 C CA . LYS A 1 220 ? 5.602 10.580 -23.174 1.00 69.56 220 LYS A CA 1
ATOM 1714 C C . LYS A 1 220 ? 4.664 10.716 -24.366 1.00 69.56 220 LYS A C 1
ATOM 1716 O O . LYS A 1 220 ? 4.595 9.815 -25.186 1.00 69.56 220 LYS A O 1
ATOM 1721 N N . SER A 1 221 ? 3.913 11.806 -24.428 1.00 57.91 221 SER A N 1
ATOM 1722 C CA . SER A 1 221 ? 3.281 12.207 -25.680 1.00 57.91 221 SER A CA 1
ATOM 1723 C C . SER A 1 221 ? 4.383 12.707 -26.614 1.00 57.91 221 SER A C 1
ATOM 1725 O O . SER A 1 221 ? 5.146 13.590 -26.209 1.00 57.91 221 SER A O 1
ATOM 1727 N N . ASP A 1 222 ? 4.466 12.122 -27.808 1.00 43.88 222 ASP A N 1
ATOM 1728 C CA . ASP A 1 222 ? 5.241 12.661 -28.934 1.00 43.88 222 ASP A CA 1
ATOM 1729 C C . ASP A 1 222 ? 4.752 14.063 -29.343 1.00 43.88 222 ASP A C 1
ATOM 1731 O O . ASP A 1 222 ? 3.527 14.333 -29.237 1.00 43.88 222 ASP A O 1
#

Sequence (222 aa):
PRSAMEAELRAAAPIDLRAMMKAVRDPRIAKDSTGYGQVAALKRNAHPELNLLWIAPTSSVTAPFIPYRIGVQSIAPQFGKHRYLTKGEAAGFLLEDWQIQEATEFSGRTFKRLMYFTCDHPEQFLPEVTEALMAFEARLMVEQETVVEIVSTLFKAGKDNLAKDYLTQYSAEAGAAGLRLGNALLASIEARTEVLYGYRAPEGDVVSELTYDRISCQIKSD

Solvent-accessible surface area (backbone atoms only — not comparable to full-atom values): 12529 Å² total; per-residue (Å²): 99,68,71,57,51,54,51,52,55,61,71,50,57,87,71,55,72,68,60,49,51,49,60,53,26,33,38,83,70,16,23,73,71,31,62,58,22,78,47,78,55,80,65,97,67,98,52,74,41,70,29,35,36,32,40,10,70,23,30,24,52,59,26,53,57,36,60,42,42,63,38,40,81,66,74,49,56,35,77,46,89,45,50,92,81,38,91,74,46,73,81,57,81,86,55,78,89,49,47,69,43,58,70,39,70,48,44,43,58,55,32,48,52,34,35,53,64,26,37,75,44,25,84,77,39,38,60,61,54,43,50,54,39,52,53,53,40,52,53,56,59,61,50,46,57,58,54,49,53,55,35,53,50,27,46,76,69,71,35,54,66,62,28,26,50,51,46,22,50,51,33,40,53,50,41,53,52,48,49,54,50,50,50,54,52,32,55,56,48,53,55,48,39,49,75,76,68,42,86,75,77,77,95,66,89,81,87,78,72,100,62,82,80,82,49,48,51,52,72,78,80,130

Foldseek 3Di:
DVVVLVVVPVVPPPDDPLRQLCSQLDLVNQWQLQAKRKDWDDDDDPDQQQTWIFIFLGRSVQGATFIARNLADDDDLLSDDEQVPDPPSVVDDDDPVCVVSNPDNHSSVLSVLLQVLCQVPVVPQSVVSVVLRSVLVVVVVVCSVVLCVVLVVCVVVVNSVVSNVSSNVRRRVSVVVRSVSSNVSSVVSVVCCCVPPNDDDDPDDDPDDPDDPDTTSDDDDD